Protein AF-A0A6A4GN12-F1 (afdb_monomer_lite)

Secondary structure (DSSP, 8-state):
----TT---SS-TTTT-TT--HHHHSPPPIIIIIIIIIIHHHHHHHHHHH-HHHHHHHHHTSPP-TTS---TTTTTT-SS--HHHHHHHHHHHHHHHTTTS-HHHHHHHHHHHHHHHHHH--TTT--HHHHTHHHHHHHHHHH-SGGGS-SHHHHHHHIIIIIIHHHHS-SSSHHHHHHHHHHHHHHHHHHHHHHHHHHHHHHHHHHHTTT---------------S--------TT--HHHHHHHTT-TTHHHHHHHHHHHHS-GGGPPP-

Radius of gyration: 31.99 Å; chains: 1; bounding box: 67×47×90 Å

Sequence (272 aa):
MESDIAGGNYDPFWVGFPCVDIHCCISPDILHQLYQGVLKHFIGWVQEVMREDELDARIQCLPPACGVCHFKNGILELAQVSGTEWKHLTRILLSCLIGKIESEGIKACRSLLSFIHLTQHSRGFNILKFHSLLHFIKSIHWLGTTDNYNMEMFECLHIDFAKEGWKASNKCDHFPQMVKWVSRQEKIVSYDFCRSWLDEFEKEELHRDGEDAGTNTEENMVFDVAKKSNQVRKEPKKSLAQILISHVAPGFLAHLKLFLNTFLLPGHRAPD

Organism: NCBI:txid1447944

Foldseek 3Di:
DPPPPPPDPPDPPCPPPPPDDVVVVDDDDLPCCQQVNVVVVVVVVVCVQQNPVLLQVLQCPDDDDPPADRDVRGDPPCPDADPSNSVNCLVCVLVSCPPRDDPVVSVVSCVSSVVSVCVVCVPDPPPVVVVCVVCVVVCCVVPNDPVRDDCVVVVVVCCVQPVVQCVPAPVVVSVVSSVVVVVVVVVVVVVVVVVVVVVVVVVVVVVVVVPDPDDDDDPDDDDDDDPDPPDPPPDPDDDPVCVCVVRVPVCPVVVVLVVVQVVDDPVPRDDD

pLDDT: mean 73.12, std 16.52, range [32.41, 92.56]

Structure (mmCIF, N/CA/C/O backbone):
data_AF-A0A6A4GN12-F1
#
_entry.id   AF-A0A6A4GN12-F1
#
loop_
_atom_site.group_PDB
_atom_site.id
_atom_site.type_symbol
_atom_site.label_atom_id
_atom_site.label_alt_id
_atom_site.label_comp_id
_atom_site.label_asym_id
_atom_site.label_entity_id
_atom_site.label_seq_id
_atom_site.pdbx_PDB_ins_code
_atom_site.Cartn_x
_atom_site.Cartn_y
_atom_site.Cartn_z
_atom_site.occupancy
_atom_site.B_iso_or_equiv
_atom_site.auth_seq_id
_atom_site.auth_comp_id
_atom_site.auth_asym_id
_atom_site.auth_atom_id
_atom_site.pdbx_PDB_model_num
ATOM 1 N N . MET A 1 1 ? -17.136 18.499 -22.176 1.00 36.28 1 MET A N 1
ATOM 2 C CA . MET A 1 1 ? -16.503 17.171 -22.278 1.00 36.28 1 MET A CA 1
ATOM 3 C C . MET A 1 1 ? -15.175 17.308 -21.575 1.00 36.28 1 MET A C 1
ATOM 5 O O . MET A 1 1 ? -14.258 17.886 -22.143 1.00 36.28 1 MET A O 1
ATOM 9 N N . GLU A 1 2 ? -15.149 16.958 -20.291 1.00 40.94 2 GLU A N 1
ATOM 10 C CA . GLU A 1 2 ? -13.914 16.908 -19.513 1.00 40.94 2 GLU A CA 1
ATOM 11 C C . GLU A 1 2 ? -12.982 15.919 -20.201 1.00 40.94 2 GLU A C 1
ATOM 13 O O . GLU A 1 2 ? -13.328 14.761 -20.423 1.00 40.94 2 GLU A O 1
ATOM 18 N N . SER A 1 3 ? -11.842 16.424 -20.655 1.00 44.91 3 SER A N 1
ATOM 19 C CA . SER A 1 3 ? -10.770 15.606 -21.189 1.00 44.91 3 SER A CA 1
ATOM 20 C C . SER A 1 3 ? -10.226 14.767 -20.045 1.00 44.91 3 SER A C 1
ATOM 22 O O . SER A 1 3 ? -9.573 15.304 -19.153 1.00 44.91 3 SER A O 1
ATOM 24 N N . ASP A 1 4 ? -10.524 13.475 -20.073 1.00 44.28 4 ASP A N 1
ATOM 25 C CA . ASP A 1 4 ? -9.922 12.472 -19.210 1.00 44.28 4 ASP A CA 1
ATOM 26 C C . ASP A 1 4 ? -8.412 12.410 -19.500 1.00 44.28 4 ASP A C 1
ATOM 28 O O . ASP A 1 4 ? -7.955 11.827 -20.484 1.00 44.28 4 ASP A O 1
ATOM 32 N N . ILE A 1 5 ? -7.635 13.117 -18.677 1.00 50.81 5 ILE A N 1
ATOM 33 C CA . ILE A 1 5 ? -6.173 13.231 -18.787 1.00 50.81 5 ILE A CA 1
ATOM 34 C C . ILE A 1 5 ? -5.498 11.880 -18.466 1.00 50.81 5 ILE A C 1
ATOM 36 O O . ILE A 1 5 ? -4.331 11.686 -18.800 1.00 50.81 5 ILE A O 1
ATOM 40 N N . ALA A 1 6 ? -6.219 10.928 -17.860 1.00 48.50 6 ALA A N 1
ATOM 41 C CA . ALA A 1 6 ? -5.654 9.667 -17.391 1.00 48.50 6 ALA A CA 1
ATOM 42 C C . ALA A 1 6 ? -5.621 8.550 -18.449 1.00 48.50 6 ALA A C 1
ATOM 44 O O . ALA A 1 6 ? -4.935 7.554 -18.230 1.00 48.50 6 ALA A O 1
ATOM 45 N N . GLY A 1 7 ? -6.325 8.686 -19.583 1.00 46.78 7 GLY A N 1
ATOM 46 C CA . GLY A 1 7 ? -6.340 7.654 -20.632 1.00 46.78 7 GLY A CA 1
ATOM 47 C C . GLY A 1 7 ? -6.787 6.272 -20.130 1.00 46.78 7 GLY A C 1
ATOM 48 O O . GLY A 1 7 ? -6.362 5.251 -20.672 1.00 46.78 7 GLY A O 1
ATOM 49 N N . GLY A 1 8 ? -7.596 6.228 -19.069 1.00 45.38 8 GLY A N 1
ATOM 50 C CA . GLY A 1 8 ? -8.044 4.986 -18.462 1.00 45.38 8 GLY A CA 1
ATOM 51 C C . GLY A 1 8 ? -9.114 4.339 -19.328 1.00 45.38 8 GLY A C 1
ATOM 52 O O . GLY A 1 8 ? -10.227 4.846 -19.429 1.00 45.38 8 GLY A O 1
ATOM 53 N N . ASN A 1 9 ? -8.805 3.203 -19.951 1.00 48.62 9 ASN A N 1
ATOM 54 C CA . ASN A 1 9 ? -9.862 2.364 -20.496 1.00 48.62 9 ASN A CA 1
ATOM 55 C C . ASN A 1 9 ? -10.643 1.762 -19.315 1.00 48.62 9 ASN A C 1
ATOM 57 O O . ASN A 1 9 ? -10.095 0.964 -18.556 1.00 48.62 9 ASN A O 1
ATOM 61 N N . TYR A 1 10 ? -11.900 2.175 -19.140 1.00 60.25 10 TYR A N 1
ATOM 62 C CA . TYR A 1 10 ? -12.784 1.686 -18.072 1.00 60.25 10 TYR A CA 1
ATOM 63 C C . TYR A 1 10 ? -13.271 0.255 -18.300 1.00 60.25 10 TYR A C 1
ATOM 65 O O . TYR A 1 10 ? -13.936 -0.298 -17.428 1.00 60.25 10 TYR A O 1
ATOM 73 N N . ASP A 1 11 ? -12.948 -0.329 -19.454 1.00 63.19 11 ASP A N 1
ATOM 74 C CA . ASP A 1 11 ? -13.121 -1.747 -19.716 1.00 63.19 11 ASP A CA 1
ATOM 75 C C . ASP A 1 11 ? -11.797 -2.474 -19.414 1.00 63.19 11 ASP A C 1
ATOM 77 O O . ASP A 1 11 ? -10.814 -2.305 -20.151 1.00 63.19 11 ASP A O 1
ATOM 81 N N . PRO A 1 12 ? -11.710 -3.228 -18.302 1.00 67.56 12 PRO A N 1
ATOM 82 C CA . PRO A 1 12 ? -10.511 -3.978 -17.977 1.00 67.56 12 PRO A CA 1
ATOM 83 C C . PRO A 1 12 ? -10.160 -4.960 -19.096 1.00 67.56 12 PRO A C 1
ATOM 85 O O . PRO A 1 12 ? -11.025 -5.672 -19.603 1.00 67.56 12 PRO A O 1
ATOM 88 N N . PHE A 1 13 ? -8.876 -5.075 -19.445 1.00 72.50 13 PHE A N 1
ATOM 89 C CA . PHE A 1 13 ? -8.444 -5.893 -20.591 1.00 72.50 13 PHE A CA 1
ATOM 90 C C . PHE A 1 13 ? -8.839 -7.383 -20.491 1.00 72.50 13 PHE A C 1
ATOM 92 O O . PHE A 1 13 ? -8.800 -8.103 -21.486 1.00 72.50 13 PHE A O 1
ATOM 99 N N . TRP A 1 14 ? -9.205 -7.853 -19.294 1.00 68.31 14 TRP A N 1
ATOM 100 C CA . TRP A 1 14 ? -9.556 -9.239 -18.980 1.00 68.31 14 TRP A CA 1
ATOM 101 C C . TRP A 1 14 ? -11.059 -9.561 -19.054 1.00 68.31 14 TRP A C 1
ATOM 103 O O . TRP A 1 14 ? -11.423 -10.719 -18.867 1.00 68.31 14 TRP A O 1
ATOM 113 N N . VAL A 1 15 ? -11.942 -8.594 -19.347 1.00 69.00 15 VAL A N 1
ATOM 114 C CA . VAL A 1 15 ? -13.412 -8.796 -19.366 1.00 69.00 15 VAL A CA 1
ATOM 115 C C . VAL A 1 15 ? -13.872 -9.873 -20.364 1.00 69.00 15 VAL A C 1
ATOM 117 O O . VAL A 1 15 ? -14.906 -10.505 -20.161 1.00 69.00 15 VAL A O 1
ATOM 120 N N . GLY A 1 16 ? -13.091 -10.150 -21.410 1.00 75.81 16 GLY A N 1
ATOM 121 C CA . GLY A 1 16 ? -13.412 -11.156 -22.426 1.00 75.81 16 GLY A CA 1
ATOM 122 C C . GLY A 1 16 ? -12.836 -12.555 -22.193 1.00 75.81 16 GLY A C 1
ATOM 123 O O . GLY A 1 16 ? -12.970 -13.394 -23.080 1.00 75.81 16 GLY A O 1
ATOM 124 N N . PHE A 1 17 ? -12.142 -12.823 -21.081 1.00 78.31 17 PHE A N 1
ATOM 125 C CA . PHE A 1 17 ? -11.428 -14.093 -20.897 1.00 78.31 17 PHE A CA 1
ATOM 126 C C . PHE A 1 17 ? -12.338 -15.155 -20.253 1.00 78.31 17 PHE A C 1
ATOM 128 O O . PHE A 1 17 ? -12.600 -15.089 -19.054 1.00 78.31 17 PHE A O 1
ATOM 135 N N . PRO A 1 18 ? -12.796 -16.180 -21.004 1.00 74.94 18 PRO A N 1
ATOM 136 C CA . PRO A 1 18 ? -13.857 -17.087 -20.550 1.00 74.94 18 PRO A CA 1
ATOM 137 C C . PRO A 1 18 ? -13.428 -18.060 -19.440 1.00 74.94 18 PRO A C 1
ATOM 139 O O . PRO A 1 18 ? -14.281 -18.690 -18.822 1.00 74.94 18 PRO A O 1
ATOM 142 N N . CYS A 1 19 ? -12.123 -18.196 -19.186 1.00 73.62 19 CYS A N 1
ATOM 143 C CA . CYS A 1 19 ? -11.565 -19.168 -18.239 1.00 73.62 19 CYS A CA 1
ATOM 144 C C . CYS A 1 19 ? -10.655 -18.536 -17.171 1.00 73.62 19 CYS A C 1
ATOM 146 O O . CYS A 1 19 ? -9.975 -19.270 -16.456 1.00 73.62 19 CYS A O 1
ATOM 148 N N . VAL A 1 20 ? -10.581 -17.202 -17.087 1.00 63.25 20 VAL A N 1
ATOM 149 C CA . VAL A 1 20 ? -9.630 -16.507 -16.205 1.00 63.25 20 VAL A CA 1
ATOM 150 C C . VAL A 1 20 ? -10.388 -15.692 -15.167 1.00 63.25 20 VAL A C 1
ATOM 152 O O . VAL A 1 20 ? -10.957 -14.651 -15.478 1.00 63.25 20 VAL A O 1
ATOM 155 N N . ASP A 1 21 ? -10.350 -16.152 -13.918 1.00 66.31 21 ASP A N 1
ATOM 156 C CA . ASP A 1 21 ? -10.705 -15.323 -12.770 1.00 66.31 21 ASP A CA 1
ATOM 157 C C . ASP A 1 21 ? -9.461 -14.551 -12.315 1.00 66.31 21 ASP A C 1
ATOM 159 O O . ASP A 1 21 ? -8.564 -15.098 -11.667 1.00 66.31 21 ASP A O 1
ATOM 163 N N . ILE A 1 22 ? -9.403 -13.264 -12.663 1.00 63.94 22 ILE A N 1
ATOM 164 C CA . ILE A 1 22 ? -8.282 -12.385 -12.310 1.00 63.94 22 ILE A CA 1
ATOM 165 C C . ILE A 1 22 ? -8.075 -12.287 -10.791 1.00 63.94 22 ILE A C 1
ATOM 167 O O . ILE A 1 22 ? -6.950 -12.086 -10.331 1.00 63.94 22 ILE A O 1
ATOM 171 N N . HIS A 1 23 ? -9.132 -12.480 -9.994 1.00 60.66 23 HIS A N 1
ATOM 172 C CA . HIS A 1 23 ? -9.050 -12.435 -8.537 1.00 60.66 23 HIS A CA 1
ATOM 173 C C . HIS A 1 23 ? -8.259 -13.620 -7.971 1.00 60.66 23 HIS A C 1
ATOM 175 O O . HIS A 1 23 ? -7.699 -13.514 -6.884 1.00 60.66 23 HIS A O 1
ATOM 181 N N . CYS A 1 24 ? -8.145 -14.713 -8.731 1.00 56.94 24 CYS A N 1
ATOM 182 C CA . CYS A 1 24 ? -7.295 -15.853 -8.399 1.00 56.94 24 CYS A CA 1
ATOM 183 C C . CYS A 1 24 ? -5.826 -15.647 -8.816 1.00 56.94 24 CYS A C 1
ATOM 185 O O . CYS A 1 24 ? -4.946 -16.345 -8.315 1.00 56.94 24 CYS A O 1
ATOM 187 N N . CYS A 1 25 ? -5.541 -14.702 -9.720 1.00 61.56 25 CYS A N 1
ATOM 188 C CA . CYS A 1 25 ? -4.182 -14.375 -10.165 1.00 61.56 25 CYS A CA 1
ATOM 189 C C . CYS A 1 25 ? -3.453 -13.426 -9.201 1.00 61.56 25 CYS A C 1
ATOM 191 O O . CYS A 1 25 ? -2.223 -13.389 -9.181 1.00 61.56 25 CYS A O 1
ATOM 193 N N . ILE A 1 26 ? -4.196 -12.661 -8.396 1.00 56.16 26 ILE A N 1
ATOM 194 C CA . ILE A 1 26 ? -3.635 -11.706 -7.440 1.00 56.16 26 ILE A CA 1
ATOM 195 C C . ILE A 1 26 ? -3.537 -12.389 -6.077 1.00 56.16 26 ILE A C 1
ATOM 197 O O . ILE A 1 26 ? -4.544 -12.671 -5.430 1.00 56.16 26 ILE A O 1
ATOM 201 N N . SER A 1 27 ? -2.309 -12.642 -5.620 1.00 57.00 27 SER A N 1
ATOM 202 C CA . SER A 1 27 ? -2.096 -13.135 -4.257 1.00 57.00 27 SER A CA 1
ATOM 203 C C . SER A 1 27 ? -2.646 -12.122 -3.246 1.00 57.00 27 SER A C 1
ATOM 205 O O . SER A 1 27 ? -2.360 -10.929 -3.379 1.00 57.00 27 SER A O 1
ATOM 207 N N . PRO A 1 28 ? -3.428 -12.562 -2.245 1.00 60.97 28 PRO A N 1
ATOM 208 C CA . PRO A 1 28 ? -4.075 -11.647 -1.321 1.00 60.97 28 PRO A CA 1
ATOM 209 C C . PRO A 1 28 ? -3.039 -10.864 -0.511 1.00 60.97 28 PRO A C 1
ATOM 211 O O . PRO A 1 28 ? -2.204 -11.451 0.183 1.00 60.97 28 PRO A O 1
ATOM 214 N N . ASP A 1 29 ? -3.106 -9.536 -0.591 1.00 66.69 29 ASP A N 1
ATOM 215 C CA . ASP A 1 29 ? -2.196 -8.631 0.108 1.00 66.69 29 ASP A CA 1
ATOM 216 C C . ASP A 1 29 ? -2.859 -8.021 1.346 1.00 66.69 29 ASP A C 1
ATOM 218 O O . ASP A 1 29 ? -3.842 -7.282 1.279 1.00 66.69 29 ASP A O 1
ATOM 222 N N . ILE A 1 30 ? -2.266 -8.296 2.504 1.00 71.25 30 ILE A N 1
ATOM 223 C CA . ILE A 1 30 ? -2.757 -7.830 3.799 1.00 71.25 30 ILE A CA 1
ATOM 224 C C . ILE A 1 30 ? -2.704 -6.299 3.884 1.00 71.25 30 ILE A C 1
ATOM 226 O O . ILE A 1 30 ? -3.604 -5.692 4.463 1.00 71.25 30 ILE A O 1
ATOM 230 N N . LEU A 1 31 ? -1.672 -5.650 3.334 1.00 70.69 31 LEU A N 1
ATOM 231 C CA . LEU A 1 31 ? -1.554 -4.202 3.480 1.00 70.69 31 LEU A CA 1
ATOM 232 C C . LEU A 1 31 ? -2.530 -3.466 2.563 1.00 70.69 31 LEU A C 1
ATOM 234 O O . LEU A 1 31 ? -3.372 -2.718 3.062 1.00 70.69 31 LEU A O 1
ATOM 238 N N . HIS A 1 32 ? -2.444 -3.683 1.252 1.00 71.00 32 HIS A N 1
ATOM 239 C CA . HIS A 1 32 ? -3.219 -2.889 0.305 1.00 71.00 32 HIS A CA 1
ATOM 240 C C . HIS A 1 32 ? -4.680 -3.345 0.222 1.00 71.00 32 HIS A C 1
ATOM 242 O O . HIS A 1 32 ? -5.570 -2.500 0.169 1.00 71.00 32 HIS A O 1
ATOM 248 N N . GLN A 1 33 ? -4.975 -4.650 0.280 1.00 68.06 33 GLN A N 1
ATOM 249 C CA . GLN A 1 33 ? -6.363 -5.117 0.151 1.00 68.06 33 GLN A CA 1
ATOM 250 C C . GLN A 1 33 ? -7.104 -5.081 1.485 1.00 68.06 33 GLN A C 1
ATOM 252 O O . GLN A 1 33 ? -8.236 -4.607 1.561 1.00 68.06 33 GLN A O 1
ATOM 257 N N . LEU A 1 34 ? -6.474 -5.568 2.555 1.00 75.06 34 LEU A N 1
ATOM 258 C CA . LEU A 1 34 ? -7.168 -5.744 3.825 1.00 75.06 34 LEU A CA 1
ATOM 259 C C . LEU A 1 34 ? -7.153 -4.474 4.681 1.00 75.06 34 LEU A C 1
ATOM 261 O O . LEU A 1 34 ? -8.206 -4.057 5.155 1.00 75.06 34 LEU A O 1
ATOM 265 N N . TYR A 1 35 ? -5.995 -3.834 4.872 1.00 79.44 35 TYR A N 1
ATOM 266 C CA . TYR A 1 35 ? -5.935 -2.589 5.641 1.00 79.44 35 TYR A CA 1
ATOM 267 C C . TYR A 1 35 ? -6.366 -1.373 4.819 1.00 79.44 35 TYR A C 1
ATOM 269 O O . TYR A 1 35 ? -7.329 -0.701 5.178 1.00 79.44 35 TYR A O 1
ATOM 277 N N . GLN A 1 36 ? -5.683 -1.087 3.711 1.00 73.44 36 GLN A N 1
ATOM 278 C CA . GLN A 1 36 ? -5.972 0.113 2.919 1.00 73.44 36 GLN A CA 1
ATOM 279 C C . GLN A 1 36 ? -7.262 0.006 2.100 1.00 73.44 36 GLN A C 1
ATOM 281 O O . GLN A 1 36 ? -7.853 1.040 1.799 1.00 73.44 36 GLN A O 1
ATOM 286 N N . GLY A 1 37 ? -7.704 -1.210 1.773 1.00 76.69 37 GLY A N 1
ATOM 287 C CA . GLY A 1 37 ? -9.014 -1.467 1.183 1.00 76.69 37 GLY A CA 1
ATOM 288 C C . GLY A 1 37 ? -10.082 -1.610 2.264 1.00 76.69 37 GLY A C 1
ATOM 289 O O . GLY A 1 37 ? -10.756 -0.647 2.624 1.00 76.69 37 GLY A O 1
ATOM 290 N N . VAL A 1 38 ? -10.235 -2.820 2.804 1.00 79.88 38 VAL A N 1
ATOM 291 C CA . VAL A 1 38 ? -11.372 -3.178 3.669 1.00 79.88 38 VAL A CA 1
ATOM 292 C C . VAL A 1 38 ? -11.424 -2.351 4.957 1.00 79.88 38 VAL A C 1
ATOM 294 O O . VAL A 1 38 ? -12.464 -1.778 5.270 1.00 79.88 38 VAL A O 1
ATOM 297 N N . LEU A 1 39 ? -10.327 -2.266 5.716 1.00 82.44 39 LEU A N 1
ATOM 298 C CA . LEU A 1 39 ? -10.335 -1.597 7.018 1.00 82.44 39 LEU A CA 1
ATOM 299 C C . LEU A 1 39 ? -10.488 -0.078 6.889 1.00 82.44 39 LEU A C 1
ATOM 301 O O . LEU A 1 39 ? -11.180 0.529 7.701 1.00 82.44 39 LEU A O 1
ATOM 305 N N . LYS A 1 40 ? -9.888 0.537 5.867 1.00 84.38 40 LYS A N 1
ATOM 306 C CA . LYS A 1 40 ? -10.058 1.967 5.586 1.00 84.38 40 LYS A CA 1
ATOM 307 C C . LYS A 1 40 ? -11.518 2.309 5.287 1.00 84.38 40 LYS A C 1
ATOM 309 O O . LYS A 1 40 ? -12.048 3.245 5.878 1.00 84.38 40 LYS A O 1
ATOM 314 N N . HIS A 1 41 ? -12.181 1.526 4.435 1.00 86.56 41 HIS A N 1
ATOM 315 C CA . HIS A 1 41 ? -13.613 1.696 4.177 1.00 86.56 41 HIS A CA 1
ATOM 316 C C . HIS A 1 41 ? -14.459 1.416 5.417 1.00 86.56 41 HIS A C 1
ATOM 318 O O . HIS A 1 41 ? -15.402 2.152 5.691 1.00 86.56 41 HIS A O 1
ATOM 324 N N . PHE A 1 42 ? -14.081 0.412 6.209 1.00 86.56 42 PHE A N 1
ATOM 325 C CA . PHE A 1 42 ? -14.747 0.122 7.472 1.00 86.56 42 PHE A CA 1
ATOM 326 C C . PHE A 1 42 ? -14.673 1.299 8.453 1.00 86.56 42 PHE A C 1
ATOM 328 O O . PHE A 1 42 ? -15.687 1.638 9.056 1.00 86.56 42 PHE A O 1
ATOM 335 N N . ILE A 1 43 ? -13.516 1.958 8.591 1.00 87.81 43 ILE A N 1
ATOM 336 C CA . ILE A 1 43 ? -13.403 3.182 9.398 1.00 87.81 43 ILE A CA 1
ATOM 337 C C . ILE A 1 43 ? -14.306 4.284 8.837 1.00 87.81 43 ILE A C 1
ATOM 339 O O . ILE A 1 43 ? -15.000 4.919 9.624 1.00 87.81 43 ILE A O 1
ATOM 343 N N . GLY A 1 44 ? -14.370 4.450 7.513 1.00 88.00 44 GLY A N 1
ATOM 344 C CA . GLY A 1 44 ? -15.296 5.391 6.875 1.00 88.00 44 GLY A CA 1
ATOM 345 C C . GLY A 1 44 ? -16.757 5.141 7.266 1.00 88.00 44 GLY A C 1
ATOM 346 O O . GLY A 1 44 ? -17.440 6.058 7.708 1.00 88.00 44 GLY A O 1
ATOM 347 N N . TRP A 1 45 ? -17.221 3.889 7.226 1.00 89.31 45 TRP A N 1
ATOM 348 C CA . TRP A 1 45 ? -18.577 3.544 7.679 1.00 89.31 45 TRP A CA 1
ATOM 349 C C . TRP A 1 45 ? -18.788 3.803 9.169 1.00 89.31 45 TRP A C 1
ATOM 351 O O . TRP A 1 45 ? -19.844 4.274 9.581 1.00 89.31 45 TRP A O 1
ATOM 361 N N . VAL A 1 46 ? -17.783 3.517 10.001 1.00 88.94 46 VAL A N 1
ATOM 362 C CA . VAL A 1 46 ? -17.848 3.846 11.428 1.00 88.94 46 VAL A CA 1
ATOM 363 C C . VAL A 1 46 ? -17.992 5.358 11.623 1.00 88.94 46 VAL A C 1
ATOM 365 O O . VAL A 1 46 ? -18.832 5.786 12.413 1.00 88.94 46 VAL A O 1
ATOM 368 N N . GLN A 1 47 ? -17.221 6.159 10.888 1.00 90.38 47 GLN A N 1
ATOM 369 C CA . GLN A 1 47 ? -17.280 7.620 10.921 1.00 90.38 47 GLN A CA 1
ATOM 370 C C . GLN A 1 47 ? -18.630 8.158 10.428 1.00 90.38 47 GLN A C 1
ATOM 372 O O . GLN A 1 47 ? -19.134 9.112 11.009 1.00 90.38 47 GLN A O 1
ATOM 377 N N . GLU A 1 48 ? -19.271 7.530 9.442 1.00 89.88 48 GLU A N 1
ATOM 378 C CA . GLU A 1 48 ? -20.633 7.893 9.023 1.00 89.88 48 GLU A CA 1
ATOM 379 C C . GLU A 1 48 ? -21.670 7.626 10.124 1.00 89.88 48 GLU A C 1
ATOM 381 O O . GLU A 1 48 ? -22.587 8.422 10.325 1.00 89.88 48 GLU A O 1
ATOM 386 N N . VAL A 1 49 ? -21.513 6.531 10.874 1.00 87.75 49 VAL A N 1
ATOM 387 C CA . VAL A 1 49 ? -22.468 6.141 11.921 1.00 87.75 49 VAL A CA 1
ATOM 388 C C . VAL A 1 49 ? -22.348 7.002 13.181 1.00 87.75 49 VAL A C 1
ATOM 390 O O . VAL A 1 49 ? -23.369 7.335 13.782 1.00 87.75 49 VAL A O 1
ATOM 393 N N . MET A 1 50 ? -21.132 7.350 13.619 1.00 88.06 50 MET A N 1
ATOM 394 C CA . MET A 1 50 ? -20.921 8.074 14.887 1.00 88.06 50 MET A CA 1
ATOM 395 C C . MET A 1 50 ? -20.332 9.479 14.753 1.00 88.06 50 MET A C 1
ATOM 397 O O . MET A 1 50 ? -20.224 10.162 15.762 1.00 88.06 50 MET A O 1
ATOM 401 N N . ARG A 1 51 ? -20.034 9.941 13.535 1.00 89.12 51 ARG A N 1
ATOM 402 C CA . ARG A 1 51 ? -19.261 11.158 13.228 1.00 89.12 51 ARG A CA 1
ATOM 403 C C . ARG A 1 51 ? -17.775 11.022 13.574 1.00 89.12 51 ARG A C 1
ATOM 405 O O . ARG A 1 51 ? -17.370 10.303 14.488 1.00 89.12 51 ARG A O 1
ATOM 412 N N . GLU A 1 52 ? -16.953 11.719 12.798 1.00 89.31 52 GLU A N 1
ATOM 413 C CA . GLU A 1 52 ? -15.492 11.668 12.888 1.00 89.31 52 GLU A CA 1
ATOM 414 C C . GLU A 1 52 ? -14.956 12.140 14.245 1.00 89.31 52 GLU A C 1
ATOM 416 O O . GLU A 1 52 ? -14.113 11.472 14.840 1.00 89.31 52 GLU A O 1
ATOM 421 N N . ASP A 1 53 ? -15.492 13.246 14.761 1.00 89.88 53 ASP A N 1
ATOM 422 C CA . ASP A 1 53 ? -15.125 13.848 16.045 1.00 89.88 53 ASP A CA 1
ATOM 423 C C . ASP A 1 53 ? -15.461 12.944 17.237 1.00 89.88 53 ASP A C 1
ATOM 425 O O . ASP A 1 53 ? -14.692 12.865 18.197 1.00 89.88 53 ASP A O 1
ATOM 429 N N . GLU A 1 54 ? -16.583 12.221 17.179 1.00 91.19 54 GLU A N 1
ATOM 430 C CA . GLU A 1 54 ? -16.950 11.292 18.248 1.00 91.19 54 GLU A CA 1
ATOM 431 C C . GLU A 1 54 ? -16.043 10.056 18.266 1.00 91.19 54 GLU A C 1
ATOM 433 O O . GLU A 1 54 ? -15.625 9.614 19.340 1.00 91.19 54 GLU A O 1
ATOM 438 N N . LEU A 1 55 ? -15.725 9.494 17.093 1.00 91.00 55 LEU A N 1
ATOM 439 C CA . LEU A 1 55 ? -14.798 8.366 16.994 1.00 91.00 55 LEU A CA 1
ATOM 440 C C . LEU A 1 55 ? -13.425 8.749 17.556 1.00 91.00 55 LEU A C 1
ATOM 442 O O . LEU A 1 55 ? -12.840 7.984 18.326 1.00 91.00 55 LEU A O 1
ATOM 446 N N . ASP A 1 56 ? -12.943 9.937 17.200 1.00 91.56 56 ASP A N 1
ATOM 447 C CA . ASP A 1 56 ? -11.654 10.451 17.642 1.00 91.56 56 ASP A CA 1
ATOM 448 C C . ASP A 1 56 ? -11.616 10.645 19.165 1.00 91.56 56 ASP A C 1
ATOM 450 O O . ASP A 1 56 ? -10.737 10.103 19.840 1.00 91.56 56 ASP A O 1
ATOM 454 N N . ALA A 1 57 ? -12.644 11.285 19.736 1.00 91.06 57 ALA A N 1
ATOM 455 C CA . ALA A 1 57 ? -12.786 11.451 21.182 1.00 91.06 57 ALA A CA 1
ATOM 456 C C . ALA A 1 57 ? -12.816 10.102 21.921 1.00 91.06 57 ALA A C 1
ATOM 458 O O . ALA A 1 57 ? -12.163 9.930 22.952 1.00 91.06 57 ALA A O 1
ATOM 459 N N . ARG A 1 58 ? -13.527 9.102 21.382 1.00 91.62 58 ARG A N 1
ATOM 460 C CA . ARG A 1 58 ? -13.575 7.754 21.969 1.00 91.62 58 ARG A CA 1
ATOM 461 C C . ARG A 1 58 ? -12.213 7.072 21.955 1.00 91.62 58 ARG A C 1
ATOM 463 O O . ARG A 1 58 ? -11.857 6.445 22.949 1.00 91.62 58 ARG A O 1
ATOM 470 N N . ILE A 1 59 ? -11.457 7.201 20.865 1.00 91.25 59 ILE A N 1
ATOM 471 C CA . ILE A 1 59 ? -10.105 6.643 20.749 1.00 91.25 59 ILE A CA 1
ATOM 472 C C . ILE A 1 59 ? -9.159 7.300 21.765 1.00 91.25 59 ILE A C 1
ATOM 474 O O . ILE A 1 59 ? -8.398 6.593 22.430 1.00 91.25 59 ILE A O 1
ATOM 478 N N . GLN A 1 60 ? -9.246 8.621 21.934 1.00 90.94 60 GLN A N 1
ATOM 479 C CA . GLN A 1 60 ? -8.441 9.374 22.901 1.00 90.94 60 GLN A CA 1
ATOM 480 C C . GLN A 1 60 ? -8.767 8.999 24.358 1.00 90.94 60 GLN A C 1
ATOM 482 O O . GLN A 1 60 ? -7.874 8.949 25.203 1.00 90.94 60 GLN A O 1
ATOM 487 N N . CYS A 1 61 ? -10.029 8.683 24.665 1.00 91.06 61 CYS A N 1
ATOM 488 C CA . CYS A 1 61 ? -10.453 8.285 26.009 1.00 91.06 61 CYS A CA 1
ATOM 489 C C . CYS A 1 61 ? -10.088 6.840 26.395 1.00 91.06 61 CYS A C 1
ATOM 491 O O . CYS A 1 61 ? -10.297 6.455 27.549 1.00 91.06 61 CYS A O 1
ATOM 493 N N . LEU A 1 62 ? -9.576 6.016 25.472 1.00 89.69 62 LEU A N 1
ATOM 494 C CA . LEU A 1 62 ? -9.232 4.631 25.792 1.00 89.69 62 LEU A CA 1
ATOM 495 C C . LEU A 1 62 ? -8.055 4.563 26.777 1.00 89.69 62 LEU A C 1
ATOM 497 O O . LEU A 1 62 ? -7.022 5.200 26.549 1.00 89.69 62 LEU A O 1
ATOM 501 N N . PRO A 1 63 ? -8.151 3.747 27.842 1.00 87.62 63 PRO A N 1
ATOM 502 C CA . PRO A 1 63 ? -7.048 3.581 28.773 1.00 87.62 63 PRO A CA 1
ATOM 503 C C . PRO A 1 63 ? -5.845 2.928 28.071 1.00 87.62 63 PRO A C 1
ATOM 505 O O . PRO A 1 63 ? -6.028 2.082 27.187 1.00 87.62 63 PRO A O 1
ATOM 508 N N . PRO A 1 64 ? -4.607 3.261 28.474 1.00 86.06 64 PRO A N 1
ATOM 509 C CA . PRO A 1 64 ? -3.421 2.575 27.980 1.00 86.06 64 PRO A CA 1
ATOM 510 C C . PRO A 1 64 ? -3.523 1.063 28.220 1.00 86.06 64 PRO A C 1
ATOM 512 O O . PRO A 1 64 ? -3.743 0.617 29.346 1.00 86.06 64 PRO A O 1
ATOM 515 N N . ALA A 1 65 ? -3.343 0.274 27.162 1.00 82.69 65 ALA A N 1
ATOM 516 C CA . ALA A 1 65 ? -3.399 -1.183 27.213 1.00 82.69 65 ALA A CA 1
ATOM 517 C C . ALA A 1 65 ? -2.075 -1.792 26.736 1.00 82.69 65 ALA A C 1
ATOM 519 O O . ALA A 1 65 ? -1.441 -1.301 25.800 1.00 82.69 65 ALA A O 1
ATOM 520 N N . CYS A 1 66 ? -1.649 -2.883 27.376 1.00 81.06 66 CYS A N 1
ATOM 521 C CA . CYS A 1 66 ? -0.409 -3.564 27.013 1.00 81.06 66 CYS A CA 1
ATOM 522 C C . CYS A 1 66 ? -0.469 -4.070 25.560 1.00 81.06 66 CYS A C 1
ATOM 524 O O . CYS A 1 66 ? -1.428 -4.730 25.160 1.00 81.06 66 CYS A O 1
ATOM 526 N N . GLY A 1 67 ? 0.555 -3.760 24.759 1.00 78.94 67 GLY A N 1
ATOM 527 C CA . GLY A 1 67 ? 0.644 -4.196 23.360 1.00 78.94 67 GLY A CA 1
ATOM 528 C C . GLY A 1 67 ? -0.251 -3.427 22.376 1.00 78.94 67 GLY A C 1
ATOM 529 O O . GLY A 1 67 ? -0.416 -3.860 21.229 1.00 78.94 67 GLY A O 1
ATOM 530 N N . VAL A 1 68 ? -0.822 -2.290 22.786 1.00 83.38 68 VAL A N 1
ATOM 531 C CA . VAL A 1 68 ? -1.639 -1.417 21.935 1.00 83.38 68 VAL A CA 1
ATOM 532 C C . VAL A 1 68 ? -1.108 0.016 21.993 1.00 83.38 68 VAL A C 1
ATOM 534 O O . VAL A 1 68 ? -0.928 0.564 23.077 1.00 83.38 68 VAL A O 1
ATOM 537 N N . CYS A 1 69 ? -0.850 0.632 20.834 1.00 84.19 69 CYS A N 1
ATOM 538 C CA . CYS A 1 69 ? -0.511 2.051 20.772 1.00 84.19 69 CYS A CA 1
ATOM 539 C C . CYS A 1 69 ? -1.698 2.904 21.216 1.00 84.19 69 CYS A C 1
ATOM 541 O O . CYS A 1 69 ? -2.835 2.669 20.810 1.00 84.19 69 CYS A O 1
ATOM 543 N N . HIS A 1 70 ? -1.409 3.910 22.035 1.00 85.56 70 HIS A N 1
ATOM 544 C CA . HIS A 1 70 ? -2.388 4.895 22.458 1.00 85.56 70 HIS A CA 1
ATOM 545 C C . HIS A 1 70 ? -2.313 6.117 21.536 1.00 85.56 70 HIS A C 1
ATOM 547 O O . HIS A 1 70 ? -1.255 6.734 21.395 1.00 85.56 70 HIS A O 1
ATOM 553 N N . PHE A 1 71 ? -3.436 6.449 20.906 1.00 86.25 71 PHE A N 1
ATOM 554 C CA . PHE A 1 71 ? -3.557 7.535 19.938 1.00 86.25 71 PHE A CA 1
ATOM 555 C C . PHE A 1 71 ? -3.979 8.822 20.658 1.00 86.25 71 PHE A C 1
ATOM 557 O O . PHE A 1 71 ? -5.160 9.149 20.725 1.00 86.25 71 PHE A O 1
ATOM 564 N N . LYS A 1 72 ? -3.002 9.538 21.233 1.00 82.06 72 LYS A N 1
ATOM 565 C CA . LYS A 1 72 ? -3.250 10.742 22.054 1.00 82.06 72 LYS A CA 1
ATOM 566 C C . LYS A 1 72 ? -3.956 11.871 21.303 1.00 82.06 72 LYS A C 1
ATOM 568 O O . LYS A 1 72 ? -4.751 12.576 21.907 1.00 82.06 72 LYS A O 1
ATOM 573 N N . ASN A 1 73 ? -3.675 12.006 20.010 1.00 82.50 73 ASN A N 1
ATOM 574 C CA . ASN A 1 73 ? -4.298 12.999 19.134 1.00 82.50 73 ASN A CA 1
ATOM 575 C C . ASN A 1 73 ? -5.361 12.366 18.218 1.00 82.50 73 ASN A C 1
ATOM 577 O O . ASN A 1 73 ? -5.708 12.929 17.186 1.00 82.50 73 ASN A O 1
ATOM 581 N N . GLY A 1 74 ? -5.807 11.150 18.548 1.00 83.81 74 GLY A N 1
ATOM 582 C CA . GLY A 1 74 ? -6.726 10.392 17.715 1.00 83.81 74 GLY A CA 1
ATOM 583 C C . GLY A 1 74 ? -6.136 9.945 16.373 1.00 83.81 74 GLY A C 1
ATOM 584 O O . GLY A 1 74 ? -4.934 9.697 16.250 1.00 83.81 74 GLY A O 1
ATOM 585 N N . ILE A 1 75 ? -7.014 9.757 15.393 1.00 83.06 75 ILE A N 1
ATOM 586 C CA . ILE A 1 75 ? -6.723 9.227 14.057 1.00 83.06 75 ILE A CA 1
ATOM 587 C C . ILE A 1 75 ? -6.917 10.257 12.944 1.00 83.06 75 ILE A C 1
ATOM 589 O O . ILE A 1 75 ? -6.399 10.046 11.851 1.00 83.06 75 ILE A O 1
ATOM 593 N N . LEU A 1 76 ? -7.626 11.361 13.202 1.00 79.56 76 LEU A N 1
ATOM 594 C CA . LEU A 1 76 ? -7.893 12.389 12.188 1.00 79.56 76 LEU A CA 1
ATOM 595 C C . LEU A 1 76 ? -6.632 13.153 11.762 1.00 79.56 76 LEU A C 1
ATOM 597 O O . LEU A 1 76 ? -6.529 13.579 10.615 1.00 79.56 76 LEU A O 1
ATOM 601 N N . GLU A 1 77 ? -5.643 13.279 12.649 1.00 75.12 77 GLU A N 1
ATOM 602 C CA . GLU A 1 77 ? -4.362 13.929 12.334 1.00 75.12 77 GLU A CA 1
ATOM 603 C C . GLU A 1 77 ? -3.404 13.038 11.517 1.00 75.12 77 GLU A C 1
ATOM 605 O O . GLU A 1 77 ? -2.367 13.506 11.037 1.00 75.12 77 GLU A O 1
ATOM 610 N N . LEU A 1 78 ? -3.719 11.750 11.331 1.00 74.81 78 LEU A N 1
ATOM 611 C CA . LEU A 1 78 ? -2.840 10.809 10.637 1.00 74.81 78 LEU A CA 1
ATOM 612 C C . LEU A 1 78 ? -3.020 10.910 9.117 1.00 74.81 78 LEU A C 1
ATOM 614 O O . LEU A 1 78 ? -3.802 10.179 8.512 1.00 74.81 78 LEU A O 1
ATOM 618 N N . ALA A 1 79 ? -2.229 11.777 8.480 1.00 67.00 79 ALA A N 1
ATOM 619 C CA . ALA A 1 79 ? -2.209 11.924 7.019 1.00 67.00 79 ALA A CA 1
ATOM 620 C C . ALA A 1 79 ? -1.862 10.613 6.279 1.00 67.00 79 ALA A C 1
ATOM 622 O O . ALA A 1 79 ? -2.307 10.391 5.153 1.00 67.00 79 ALA A O 1
ATOM 623 N N . GLN A 1 80 ? -1.077 9.730 6.906 1.00 73.25 80 GLN A N 1
ATOM 624 C CA . GLN A 1 80 ? -0.720 8.427 6.357 1.00 73.25 80 GLN A CA 1
ATOM 625 C C . GLN A 1 80 ? -0.604 7.391 7.478 1.00 73.25 80 GLN A C 1
ATOM 627 O O . GLN A 1 80 ? 0.246 7.510 8.352 1.00 73.25 80 GLN A O 1
ATOM 632 N N . VAL A 1 81 ? -1.446 6.357 7.423 1.00 76.06 81 VAL A N 1
ATOM 633 C CA . VAL A 1 81 ? -1.477 5.284 8.427 1.00 76.06 81 VAL A CA 1
ATOM 634 C C . VAL A 1 81 ? -0.598 4.116 7.969 1.00 76.06 81 VAL A C 1
ATOM 636 O O . VAL A 1 81 ? -0.843 3.493 6.930 1.00 76.06 81 VAL A O 1
ATOM 639 N N . SER A 1 82 ? 0.435 3.811 8.749 1.00 79.44 82 SER A N 1
ATOM 640 C CA . SER A 1 82 ? 1.344 2.677 8.574 1.00 79.44 82 SER A CA 1
ATOM 641 C C . SER A 1 82 ? 0.669 1.335 8.885 1.00 79.44 82 SER A C 1
ATOM 643 O O . SER A 1 82 ? -0.300 1.248 9.639 1.00 79.44 82 SER A O 1
ATOM 645 N N . GLY A 1 83 ? 1.219 0.232 8.363 1.00 76.50 83 GLY A N 1
ATOM 646 C CA . GLY A 1 83 ? 0.703 -1.115 8.650 1.00 76.50 83 GLY A CA 1
ATOM 647 C C . GLY A 1 83 ? 0.721 -1.489 10.141 1.00 76.50 83 GLY A C 1
ATOM 648 O O . GLY A 1 83 ? -0.104 -2.278 10.598 1.00 76.50 83 GLY A O 1
ATOM 649 N N . THR A 1 84 ? 1.642 -0.923 10.924 1.00 80.38 84 THR A N 1
ATOM 650 C CA . THR A 1 84 ? 1.680 -1.077 12.386 1.00 80.38 84 THR A CA 1
ATOM 651 C C . THR A 1 84 ? 0.549 -0.323 13.071 1.00 80.38 84 THR A C 1
ATOM 653 O O . THR A 1 84 ? -0.106 -0.883 13.948 1.00 80.38 84 THR A O 1
ATOM 656 N N . GLU A 1 85 ? 0.262 0.906 12.649 1.00 85.25 85 GLU A N 1
ATOM 657 C CA . GLU A 1 85 ? -0.857 1.683 13.188 1.00 85.25 85 GLU A CA 1
ATOM 658 C C . GLU A 1 85 ? -2.192 1.019 12.856 1.00 85.25 85 GLU A C 1
ATOM 660 O O . GLU A 1 85 ? -3.014 0.840 13.753 1.00 85.25 85 GLU A O 1
ATOM 665 N N . TRP A 1 86 ? -2.363 0.515 11.628 1.00 84.56 86 TRP A N 1
ATOM 666 C CA . TRP A 1 86 ? -3.543 -0.265 11.245 1.00 84.56 86 TRP A CA 1
ATOM 667 C C . TRP A 1 86 ? -3.783 -1.468 12.162 1.00 84.56 86 TRP A C 1
ATOM 669 O O . TRP A 1 86 ? -4.911 -1.686 12.606 1.00 84.56 86 TRP A O 1
ATOM 679 N N . LYS A 1 87 ? -2.724 -2.210 12.522 1.00 85.25 87 LYS A N 1
ATOM 680 C CA . LYS A 1 87 ? -2.812 -3.324 13.484 1.00 85.25 87 LYS A CA 1
ATOM 681 C C . LYS A 1 87 ? -3.339 -2.867 14.837 1.00 85.25 87 LYS A C 1
ATOM 683 O O . LYS A 1 87 ? -4.173 -3.555 15.430 1.00 85.25 87 LYS A O 1
ATOM 688 N N . HIS A 1 88 ? -2.861 -1.731 15.333 1.00 88.25 88 HIS A N 1
ATOM 689 C CA . HIS A 1 88 ? -3.331 -1.174 16.595 1.00 88.25 88 HIS A CA 1
ATOM 690 C C . HIS A 1 88 ? -4.787 -0.710 16.500 1.00 88.25 88 HIS A C 1
ATOM 692 O O . HIS A 1 88 ? -5.574 -1.068 17.374 1.00 88.25 88 HIS A O 1
ATOM 698 N N . LEU A 1 89 ? -5.176 -0.050 15.405 1.00 88.31 89 LEU A N 1
ATOM 699 C CA . LEU A 1 89 ? -6.557 0.371 15.157 1.00 88.31 89 LEU A CA 1
ATOM 700 C C . LEU A 1 89 ? -7.531 -0.808 15.149 1.00 88.31 89 LEU A C 1
ATOM 702 O O . LEU A 1 89 ? -8.531 -0.770 15.865 1.00 88.31 89 LEU A O 1
ATOM 706 N N . THR A 1 90 ? -7.210 -1.909 14.459 1.00 88.44 90 THR A N 1
ATOM 707 C CA . THR A 1 90 ? -8.062 -3.116 14.471 1.00 88.44 90 THR A CA 1
ATOM 708 C C . THR A 1 90 ? -8.337 -3.673 15.867 1.00 88.44 90 THR A C 1
ATOM 710 O O . THR A 1 90 ? -9.370 -4.309 16.068 1.00 88.44 90 THR A O 1
ATOM 713 N N . ARG A 1 91 ? -7.439 -3.457 16.837 1.00 88.75 91 ARG A N 1
ATOM 714 C CA . ARG A 1 91 ? -7.600 -3.965 18.209 1.00 88.75 91 ARG A CA 1
ATOM 715 C C . ARG A 1 91 ? -8.530 -3.100 19.057 1.00 88.75 91 ARG A C 1
ATOM 717 O O . ARG A 1 91 ? -9.159 -3.631 19.965 1.00 88.75 91 ARG A O 1
ATOM 724 N N . ILE A 1 92 ? -8.616 -1.802 18.768 1.00 90.75 92 ILE A N 1
ATOM 725 C CA . ILE A 1 92 ? -9.364 -0.829 19.582 1.00 90.75 92 ILE A CA 1
ATOM 726 C C . ILE A 1 92 ? -10.696 -0.402 18.966 1.00 90.75 92 ILE A C 1
ATOM 728 O O . ILE A 1 92 ? -11.584 0.069 19.674 1.00 90.75 92 ILE A O 1
ATOM 732 N N . LEU A 1 93 ? -10.874 -0.588 17.658 1.00 90.25 93 LEU A N 1
ATOM 733 C CA . LEU A 1 93 ? -12.041 -0.077 16.942 1.00 90.25 93 LEU A CA 1
ATOM 734 C C . LEU A 1 93 ? -13.359 -0.665 17.469 1.00 90.25 93 LEU A C 1
ATOM 736 O O . LEU A 1 93 ? -14.351 0.047 17.587 1.00 90.25 93 LEU A O 1
ATOM 740 N N . LEU A 1 94 ? -13.357 -1.939 17.879 1.00 91.25 94 LEU A N 1
ATOM 741 C CA . LEU A 1 94 ? -14.549 -2.585 18.434 1.00 91.25 94 LEU A CA 1
ATOM 742 C C . LEU A 1 94 ? -15.007 -1.943 19.752 1.00 91.25 94 LEU A C 1
ATOM 744 O O . LEU A 1 94 ? -16.208 -1.800 19.963 1.00 91.25 94 LEU A O 1
ATOM 748 N N . SER A 1 95 ? -14.078 -1.532 20.625 1.00 89.44 95 SER A N 1
ATOM 749 C CA . SER A 1 95 ? -14.436 -0.854 21.880 1.00 89.44 95 SER A CA 1
ATOM 750 C C . SER A 1 95 ? -15.091 0.503 21.641 1.00 89.44 95 SER A C 1
ATOM 752 O O . SER A 1 95 ? -16.009 0.866 22.372 1.00 89.44 95 SER A O 1
ATOM 754 N N . CYS A 1 96 ? -14.694 1.217 20.584 1.00 91.06 96 CYS A N 1
ATOM 755 C CA . CYS A 1 96 ? -15.286 2.507 20.237 1.00 91.06 96 CYS A CA 1
ATOM 756 C C . CYS A 1 96 ? -16.744 2.384 19.765 1.00 91.06 96 CYS A C 1
ATOM 758 O O . CYS A 1 96 ? -17.504 3.338 19.889 1.00 91.06 96 CYS A O 1
ATOM 760 N N . LEU A 1 97 ? -17.170 1.217 19.272 1.00 90.06 97 LEU A N 1
ATOM 761 C CA . LEU A 1 97 ? -18.531 0.996 18.762 1.00 90.06 97 LEU A CA 1
ATOM 762 C C . LEU A 1 97 ? -19.558 0.679 19.857 1.00 90.06 97 LEU A C 1
ATOM 764 O O . LEU A 1 97 ? -20.769 0.751 19.623 1.00 90.06 97 LEU A O 1
ATOM 768 N N . ILE A 1 98 ? -19.094 0.326 21.058 1.00 88.69 98 ILE A N 1
ATOM 769 C CA . ILE A 1 98 ? -19.965 -0.088 22.158 1.00 88.69 98 ILE A CA 1
ATOM 770 C C . ILE A 1 98 ? -20.897 1.070 22.549 1.00 88.69 98 ILE A C 1
ATOM 772 O O . ILE A 1 98 ? -20.469 2.211 22.750 1.00 88.69 98 ILE A O 1
ATOM 776 N N . GLY A 1 99 ? -22.195 0.769 22.635 1.00 87.38 99 GLY A N 1
ATOM 777 C CA . GLY A 1 99 ? -23.238 1.729 23.008 1.00 87.38 99 GLY A CA 1
ATOM 778 C C . GLY A 1 99 ? -23.661 2.702 21.901 1.00 87.38 99 GLY A C 1
ATOM 779 O O . GLY A 1 99 ? -24.488 3.568 22.169 1.00 87.38 99 GLY A O 1
ATOM 780 N N . LYS A 1 100 ? -23.114 2.584 20.682 1.00 88.88 100 LYS A N 1
ATOM 781 C CA . LYS A 1 100 ? -23.514 3.403 19.519 1.00 88.88 100 LYS A CA 1
ATOM 782 C C . LYS A 1 100 ? -24.275 2.623 18.459 1.00 88.88 100 LYS A C 1
ATOM 784 O O . LYS A 1 100 ? -25.170 3.175 17.835 1.00 88.88 100 LYS A O 1
ATOM 789 N N . ILE A 1 101 ? -23.930 1.352 18.279 1.00 89.31 101 ILE A N 1
ATOM 790 C CA . ILE A 1 101 ? -24.539 0.469 17.282 1.00 89.31 101 ILE A CA 1
ATOM 791 C C . ILE A 1 101 ? -25.332 -0.628 17.998 1.00 89.31 101 ILE A C 1
ATOM 793 O O . ILE A 1 101 ? -24.987 -1.037 19.109 1.00 89.31 101 ILE A O 1
ATOM 797 N N . GLU A 1 102 ? -26.397 -1.107 17.359 1.00 91.50 102 GLU A N 1
ATOM 798 C CA . GLU A 1 102 ? -27.154 -2.270 17.816 1.00 91.50 102 GLU A CA 1
ATOM 799 C C . GLU A 1 102 ? -26.299 -3.548 17.878 1.00 91.50 102 GLU A C 1
ATOM 801 O O . GLU A 1 102 ? -25.241 -3.670 17.253 1.00 91.50 102 GLU A O 1
ATOM 806 N N . SER A 1 103 ? -26.776 -4.540 18.633 1.00 90.12 103 SER A N 1
ATOM 807 C CA . SER A 1 103 ? -26.010 -5.765 18.889 1.00 90.12 103 SER A CA 1
ATOM 808 C C . SER A 1 103 ? -25.646 -6.550 17.620 1.00 90.12 103 SER A C 1
ATOM 810 O O . SER A 1 103 ? -24.565 -7.139 17.565 1.00 90.12 103 SER A O 1
ATOM 812 N N . GLU A 1 104 ? -26.490 -6.516 16.586 1.00 90.44 104 GLU A N 1
ATOM 813 C CA . GLU A 1 104 ? -26.222 -7.175 15.303 1.00 90.44 104 GLU A CA 1
ATOM 814 C C . GLU A 1 104 ? -25.094 -6.482 14.529 1.00 90.44 104 GLU A C 1
ATOM 816 O O . GLU A 1 104 ? -24.166 -7.144 14.060 1.00 90.44 104 GLU A O 1
ATOM 821 N N . GLY A 1 105 ? -25.079 -5.146 14.496 1.00 88.12 105 GLY A N 1
ATOM 822 C CA . GLY A 1 105 ? -23.978 -4.388 13.901 1.00 88.12 105 GLY A CA 1
ATOM 823 C C . GLY A 1 105 ? -22.645 -4.633 14.617 1.00 88.12 105 GLY A C 1
ATOM 824 O O . GLY A 1 105 ? -21.614 -4.805 13.965 1.00 88.12 105 GLY A O 1
ATOM 825 N N . ILE A 1 106 ? -22.654 -4.766 15.950 1.00 91.25 106 ILE A N 1
ATOM 826 C CA . ILE A 1 106 ? -21.453 -5.135 16.720 1.00 91.25 106 ILE A CA 1
ATOM 827 C C . ILE A 1 106 ? -20.956 -6.539 16.337 1.00 91.25 106 ILE A C 1
ATOM 829 O O . ILE A 1 106 ? -19.746 -6.737 16.198 1.00 91.25 106 ILE A O 1
ATOM 833 N N . LYS A 1 107 ? -21.852 -7.517 16.132 1.00 91.38 107 LYS A N 1
ATOM 834 C CA . LYS A 1 107 ? -21.471 -8.866 15.667 1.00 91.38 107 LYS A CA 1
ATOM 835 C C . LYS A 1 107 ? -20.845 -8.820 14.274 1.00 91.38 107 LYS A C 1
ATOM 837 O O . LYS A 1 107 ? -19.801 -9.445 14.075 1.00 91.38 107 LYS A O 1
ATOM 842 N N . ALA A 1 108 ? -21.421 -8.050 13.349 1.00 89.75 108 ALA A N 1
ATOM 843 C CA . ALA A 1 108 ? -20.868 -7.863 12.009 1.00 89.75 108 ALA A CA 1
ATOM 844 C C . ALA A 1 108 ? -19.462 -7.239 12.069 1.00 89.75 108 ALA A C 1
ATOM 846 O O . ALA A 1 108 ? -18.501 -7.831 11.575 1.00 89.75 108 ALA A O 1
ATOM 847 N N . CYS A 1 109 ? -19.302 -6.127 12.791 1.00 90.31 109 CYS A N 1
ATOM 848 C CA . CYS A 1 109 ? -18.008 -5.469 12.999 1.00 90.31 109 CYS A CA 1
ATOM 849 C C . CYS A 1 109 ? -16.973 -6.417 13.622 1.00 90.31 109 CYS A C 1
ATOM 851 O O . CYS A 1 109 ? -15.833 -6.512 13.164 1.00 90.31 109 CYS A O 1
ATOM 853 N N . ARG A 1 110 ? -17.377 -7.176 14.648 1.00 92.06 110 ARG A N 1
ATOM 854 C CA . ARG A 1 110 ? -16.522 -8.173 15.295 1.00 92.06 110 ARG A CA 1
ATOM 855 C C . ARG A 1 110 ? -16.101 -9.272 14.326 1.00 92.06 110 ARG A C 1
ATOM 857 O O . ARG A 1 110 ? -14.937 -9.663 14.368 1.00 92.06 110 ARG A O 1
ATOM 864 N N . SER A 1 111 ? -17.006 -9.786 13.492 1.00 88.12 111 SER A N 1
ATOM 865 C CA . SER A 1 111 ? -16.674 -10.831 12.515 1.00 88.12 111 SER A CA 1
ATOM 866 C C . SER A 1 111 ? -15.629 -10.351 11.508 1.00 88.12 111 SER A C 1
ATOM 868 O O . SER A 1 111 ? -14.644 -11.054 11.290 1.00 88.12 111 SER A O 1
ATOM 870 N N . LEU A 1 112 ? -15.764 -9.118 11.007 1.00 87.25 112 LEU A N 1
ATOM 871 C CA . LEU A 1 112 ? -14.810 -8.511 10.083 1.00 87.25 112 LEU A CA 1
ATOM 872 C C . LEU A 1 112 ? -13.430 -8.337 10.731 1.00 87.25 112 LEU A C 1
ATOM 874 O O . LEU A 1 112 ? -12.425 -8.803 10.199 1.00 87.25 112 LEU A O 1
ATOM 878 N N . LEU A 1 113 ? -13.371 -7.739 11.925 1.00 88.25 113 LEU A N 1
ATOM 879 C CA . LEU A 1 113 ? -12.114 -7.553 12.658 1.00 88.25 113 LEU A CA 1
ATOM 880 C C . LEU A 1 113 ? -11.471 -8.893 13.057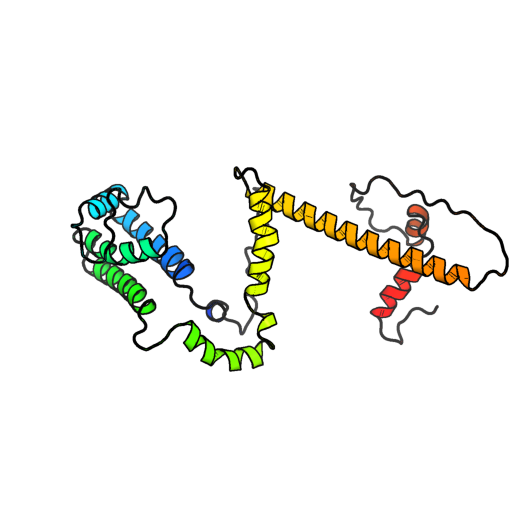 1.00 88.25 113 LEU A C 1
ATOM 882 O O . LEU A 1 113 ? -10.247 -9.028 13.026 1.00 88.25 113 LEU A O 1
ATOM 886 N N . SER A 1 114 ? -12.282 -9.903 13.387 1.00 85.56 114 SER A N 1
ATOM 887 C CA . SER A 1 114 ? -11.801 -11.256 13.701 1.00 85.56 114 SER A CA 1
ATOM 888 C C . SER A 1 114 ? -11.224 -11.943 12.468 1.00 85.56 114 SER A C 1
ATOM 890 O O . SER A 1 114 ? -10.166 -12.558 12.565 1.00 85.56 114 SER A O 1
ATOM 892 N N . PHE A 1 115 ? -11.871 -11.802 11.309 1.00 83.50 115 PHE A N 1
ATOM 893 C CA . PHE A 1 115 ? -11.334 -12.275 10.037 1.00 83.50 115 PHE A CA 1
ATOM 894 C C . PHE A 1 115 ? -9.975 -11.629 9.757 1.00 83.50 115 PHE A C 1
ATOM 896 O O . PHE A 1 115 ? -8.999 -12.341 9.535 1.00 83.50 115 PHE A O 1
ATOM 903 N N . ILE A 1 116 ? -9.878 -10.302 9.890 1.00 81.69 116 ILE A N 1
ATOM 904 C CA . ILE A 1 116 ? -8.624 -9.565 9.693 1.00 81.69 116 ILE A CA 1
ATOM 905 C C . ILE A 1 116 ? -7.523 -10.036 10.649 1.00 81.69 116 ILE A C 1
ATOM 907 O O . ILE A 1 116 ? -6.350 -10.090 10.285 1.00 81.69 116 ILE A O 1
ATOM 911 N N . HIS A 1 117 ? -7.876 -10.377 11.885 1.00 81.00 117 HIS A N 1
ATOM 912 C CA . HIS A 1 117 ? -6.922 -10.914 12.846 1.00 81.00 117 HIS A CA 1
ATOM 913 C C . HIS A 1 117 ? -6.465 -12.338 12.487 1.00 81.00 117 HIS A C 1
ATOM 915 O O . HIS A 1 117 ? -5.277 -12.649 12.582 1.00 81.00 117 HIS A O 1
ATOM 921 N N . LEU A 1 118 ? -7.386 -13.198 12.047 1.00 76.94 118 LEU A N 1
ATOM 922 C CA . LEU A 1 118 ? -7.098 -14.585 11.676 1.00 76.94 118 LEU A CA 1
ATOM 923 C C . LEU A 1 118 ? -6.245 -14.688 10.410 1.00 76.94 118 LEU A C 1
ATOM 925 O O . LEU A 1 118 ? -5.342 -15.521 10.365 1.00 76.94 118 LEU A O 1
ATOM 929 N N . THR A 1 119 ? -6.465 -13.820 9.420 1.00 71.38 119 THR A N 1
ATOM 930 C CA . THR A 1 119 ? -5.629 -13.777 8.209 1.00 71.38 119 THR A CA 1
ATOM 931 C C . THR A 1 119 ? -4.180 -13.388 8.517 1.00 71.38 119 THR A C 1
ATOM 933 O O . THR A 1 119 ? -3.271 -13.821 7.814 1.00 71.38 119 THR A O 1
ATOM 936 N N . GLN A 1 120 ? -3.932 -12.646 9.606 1.00 70.06 120 GLN A N 1
ATOM 937 C CA . GLN A 1 120 ? -2.578 -12.323 10.081 1.00 70.06 120 GLN A CA 1
ATOM 938 C C . GLN A 1 120 ? -1.916 -13.462 10.869 1.00 70.06 120 GLN A C 1
ATOM 940 O O . GLN A 1 120 ? -0.693 -13.565 10.883 1.00 70.06 120 GLN A O 1
ATOM 945 N N . HIS A 1 121 ? -2.708 -14.274 11.573 1.00 61.53 121 HIS A N 1
ATOM 946 C CA . HIS A 1 121 ? -2.250 -15.339 12.471 1.00 61.53 121 HIS A CA 1
ATOM 947 C C . HIS A 1 121 ? -2.790 -16.699 12.016 1.00 61.53 121 HIS A C 1
ATOM 949 O O . HIS A 1 121 ? -3.411 -17.426 12.795 1.00 61.53 121 HIS A O 1
ATOM 955 N N . SER A 1 122 ? -2.554 -17.063 10.753 1.00 52.69 122 SER A N 1
ATOM 956 C CA . SER A 1 122 ? -2.832 -18.418 10.268 1.00 52.69 122 SER A CA 1
ATOM 957 C C . SER A 1 122 ? -2.039 -19.423 11.119 1.00 52.69 122 SER A C 1
ATOM 959 O O . SER A 1 122 ? -0.814 -19.526 11.016 1.00 52.69 122 SER A O 1
ATOM 961 N N . ARG A 1 123 ? -2.741 -20.087 12.050 1.00 46.94 123 ARG A N 1
ATOM 962 C CA . ARG A 1 123 ? -2.214 -20.938 13.133 1.00 46.94 123 ARG A CA 1
ATOM 963 C C . ARG A 1 123 ? -1.641 -22.266 12.634 1.00 46.94 123 ARG A C 1
ATOM 965 O O . ARG A 1 123 ? -2.101 -23.341 12.999 1.00 46.94 123 ARG A O 1
ATOM 972 N N . GLY A 1 124 ? -0.581 -22.195 11.853 1.00 46.50 124 GLY A N 1
ATOM 973 C CA . GLY A 1 124 ? 0.232 -23.363 11.563 1.00 46.50 124 GLY A CA 1
ATOM 974 C C . GLY A 1 124 ? 1.285 -23.007 10.556 1.00 46.50 124 GLY A C 1
ATOM 975 O O . GLY A 1 124 ? 0.991 -23.127 9.384 1.00 46.50 124 GLY A O 1
ATOM 976 N N . PHE A 1 125 ? 2.445 -22.512 11.010 1.00 43.66 125 PHE A N 1
ATOM 977 C CA . PHE A 1 125 ? 3.670 -22.316 10.215 1.00 43.66 125 PHE A CA 1
ATOM 978 C C . PHE A 1 125 ? 3.448 -21.955 8.726 1.00 43.66 125 PHE A C 1
ATOM 980 O O . PHE A 1 125 ? 4.210 -22.346 7.850 1.00 43.66 125 PHE A O 1
ATOM 987 N N . ASN A 1 126 ? 2.423 -21.149 8.438 1.00 49.62 126 ASN A N 1
ATOM 988 C CA . ASN A 1 126 ? 2.064 -20.674 7.111 1.00 49.62 126 ASN A CA 1
ATOM 989 C C . ASN A 1 126 ? 2.742 -19.329 6.943 1.00 49.62 126 ASN A C 1
ATOM 991 O O . ASN A 1 126 ? 2.111 -18.294 6.732 1.00 49.62 126 ASN A O 1
ATOM 995 N N . ILE A 1 127 ? 4.063 -19.333 7.103 1.00 55.59 127 ILE A N 1
ATOM 996 C CA . ILE A 1 127 ? 4.850 -18.219 6.616 1.00 55.59 127 ILE A CA 1
ATOM 997 C C . ILE A 1 127 ? 4.538 -18.188 5.121 1.00 55.59 127 ILE A C 1
ATOM 999 O O . ILE A 1 127 ? 4.834 -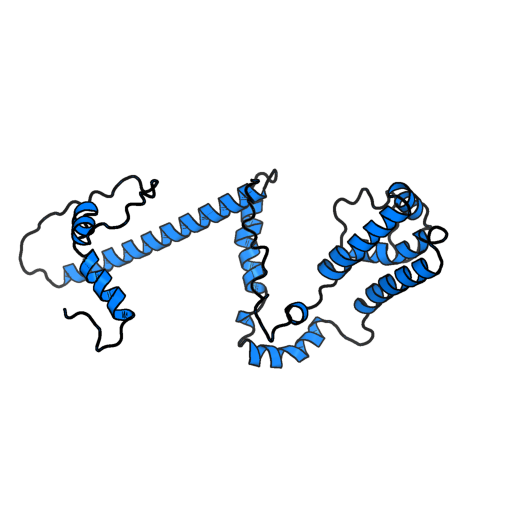19.150 4.417 1.00 55.59 127 ILE A O 1
ATOM 1003 N N . LEU A 1 128 ? 3.887 -17.123 4.652 1.00 55.44 128 LEU A N 1
ATOM 1004 C CA . LEU A 1 128 ? 3.412 -17.005 3.269 1.00 55.44 128 LEU A CA 1
ATOM 1005 C C . LEU A 1 128 ? 4.525 -17.349 2.262 1.00 55.44 128 LEU A C 1
ATOM 1007 O O . LEU A 1 128 ? 4.279 -18.012 1.262 1.00 55.44 128 LEU A O 1
ATOM 1011 N N . LYS A 1 129 ? 5.771 -16.993 2.611 1.00 54.03 129 LYS A N 1
ATOM 1012 C CA . LYS A 1 129 ? 7.001 -17.307 1.867 1.00 54.03 129 LYS A CA 1
ATOM 1013 C C . LYS A 1 129 ? 7.369 -18.797 1.813 1.00 54.03 129 LYS A C 1
ATOM 1015 O O . LYS A 1 129 ? 8.030 -19.210 0.878 1.00 54.03 129 LYS A O 1
ATOM 1020 N N . PHE A 1 130 ? 6.994 -19.593 2.811 1.00 53.75 130 PHE A N 1
ATOM 1021 C CA . PHE A 1 130 ? 7.176 -21.049 2.801 1.00 53.75 130 PHE A CA 1
ATOM 1022 C C . PHE A 1 130 ? 5.987 -21.761 2.150 1.00 53.75 130 PHE A C 1
ATOM 1024 O O . PHE A 1 130 ? 6.180 -22.761 1.471 1.00 53.75 130 PHE A O 1
ATOM 1031 N N . HIS A 1 131 ? 4.766 -21.236 2.291 1.00 62.88 131 HIS A N 1
ATOM 1032 C CA . HIS A 1 131 ? 3.610 -21.772 1.570 1.00 62.88 131 HIS A CA 1
ATOM 1033 C C . HIS A 1 131 ? 3.729 -21.544 0.055 1.00 62.88 131 HIS A C 1
ATOM 1035 O O . HIS A 1 131 ? 3.370 -22.423 -0.725 1.00 62.88 131 HIS A O 1
ATOM 1041 N N . SER A 1 132 ? 4.296 -20.410 -0.373 1.00 64.06 132 SER A N 1
ATOM 1042 C CA . SER A 1 132 ? 4.560 -20.149 -1.790 1.00 64.06 132 SER A CA 1
ATOM 1043 C C . SER A 1 132 ? 5.495 -21.188 -2.414 1.00 64.06 132 SER A C 1
ATOM 1045 O O . SER A 1 132 ? 5.288 -21.516 -3.578 1.00 64.06 132 SER A O 1
ATOM 1047 N N . LEU A 1 133 ? 6.424 -21.792 -1.647 1.00 64.38 133 LEU A N 1
ATOM 1048 C CA . LEU A 1 133 ? 7.300 -22.895 -2.095 1.00 64.38 133 LEU A CA 1
ATOM 1049 C C . LEU A 1 133 ? 6.518 -24.083 -2.672 1.00 64.38 133 LEU A C 1
ATOM 1051 O O . LEU A 1 133 ? 6.968 -24.696 -3.636 1.00 64.38 133 LEU A O 1
ATOM 1055 N N . LEU A 1 134 ? 5.317 -24.365 -2.152 1.00 72.50 134 LEU A N 1
ATOM 1056 C CA . LEU A 1 134 ? 4.448 -25.428 -2.673 1.00 72.50 134 LEU A CA 1
ATOM 1057 C C . LEU A 1 134 ? 3.894 -25.114 -4.071 1.00 72.50 134 LEU A C 1
ATOM 1059 O O . LEU A 1 134 ? 3.506 -26.025 -4.803 1.00 72.50 134 LEU A O 1
ATOM 1063 N N . HIS A 1 135 ? 3.859 -23.837 -4.451 1.00 72.25 135 HIS A N 1
ATOM 1064 C CA . HIS A 1 135 ? 3.327 -23.380 -5.732 1.00 72.25 135 HIS A CA 1
ATOM 1065 C C . HIS A 1 135 ? 4.408 -23.180 -6.797 1.00 72.25 135 HIS A C 1
ATOM 1067 O O . HIS A 1 135 ? 4.067 -23.225 -7.974 1.00 72.25 135 HIS A O 1
ATOM 1073 N N . PHE A 1 136 ? 5.699 -23.074 -6.440 1.00 68.25 136 PHE A N 1
ATOM 1074 C CA . PHE A 1 136 ? 6.785 -22.878 -7.421 1.00 68.25 136 PHE A CA 1
ATOM 1075 C C . PHE A 1 136 ? 6.819 -23.962 -8.496 1.00 68.25 136 PHE A C 1
ATOM 1077 O O . PHE A 1 136 ? 7.004 -23.644 -9.662 1.00 68.25 136 PHE A O 1
ATOM 1084 N N . ILE A 1 137 ? 6.584 -25.229 -8.141 1.00 75.62 137 ILE A N 1
ATOM 1085 C CA . ILE A 1 137 ? 6.578 -26.329 -9.121 1.00 75.62 137 ILE A CA 1
ATOM 1086 C C . ILE A 1 137 ? 5.481 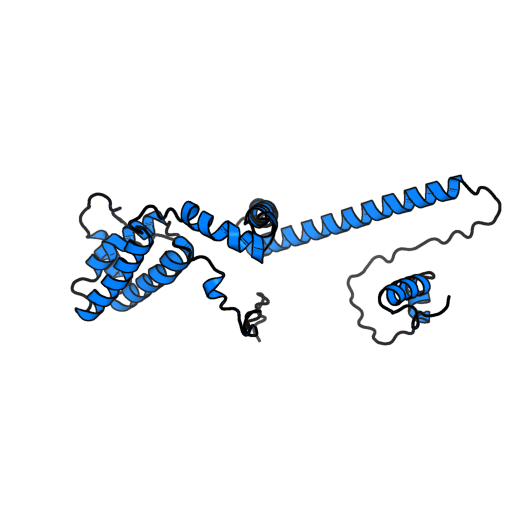-26.120 -10.175 1.00 75.62 137 ILE A C 1
ATOM 1088 O O . ILE A 1 137 ? 5.700 -26.365 -11.361 1.00 75.62 137 ILE A O 1
ATOM 1092 N N . LYS A 1 138 ? 4.301 -25.651 -9.749 1.00 76.00 138 LYS A N 1
ATOM 1093 C CA . LYS A 1 138 ? 3.204 -25.319 -10.665 1.00 76.00 138 LYS A CA 1
ATOM 1094 C C . LYS A 1 138 ? 3.551 -24.074 -11.476 1.00 76.00 138 LYS A C 1
ATOM 1096 O O . LYS A 1 138 ? 3.408 -24.102 -12.690 1.00 76.00 138 LYS A O 1
ATOM 1101 N N . SER A 1 139 ? 4.041 -23.015 -10.835 1.00 73.75 139 SER A N 1
ATOM 1102 C CA . SER A 1 139 ? 4.419 -21.774 -11.516 1.00 73.75 139 SER A CA 1
ATOM 1103 C C . SER A 1 139 ? 5.506 -21.993 -12.567 1.00 73.75 139 SER A C 1
ATOM 1105 O O . SER A 1 139 ? 5.374 -21.456 -13.654 1.00 73.75 139 SER A O 1
ATOM 1107 N N . ILE A 1 140 ? 6.501 -22.847 -12.311 1.00 79.12 140 ILE A N 1
ATOM 1108 C CA . ILE A 1 140 ? 7.549 -23.167 -13.290 1.00 79.12 140 ILE A CA 1
ATOM 1109 C C . ILE A 1 140 ? 6.972 -23.902 -14.503 1.00 79.12 140 ILE A C 1
ATOM 1111 O O . ILE A 1 140 ? 7.321 -23.595 -15.639 1.00 79.12 140 ILE A O 1
ATOM 1115 N N . HIS A 1 141 ? 6.045 -24.840 -14.285 1.00 80.25 141 HIS A N 1
ATOM 1116 C CA . HIS A 1 141 ? 5.363 -25.526 -15.385 1.00 80.25 141 HIS A CA 1
ATOM 1117 C C . HIS A 1 141 ? 4.518 -24.581 -16.245 1.00 80.25 141 HIS A C 1
ATOM 1119 O O . HIS A 1 141 ? 4.482 -24.741 -17.462 1.00 80.25 141 HIS A O 1
ATOM 1125 N N . TRP A 1 142 ? 3.814 -23.634 -15.620 1.00 75.38 142 TRP A N 1
ATOM 1126 C CA . TRP A 1 142 ? 2.874 -22.754 -16.318 1.00 75.38 142 TRP A CA 1
ATOM 1127 C C . TRP A 1 142 ? 3.521 -21.497 -16.909 1.00 75.38 142 TRP A C 1
ATOM 1129 O O . TRP A 1 142 ? 3.077 -21.031 -17.953 1.00 75.38 142 TRP A O 1
ATOM 1139 N N . LEU A 1 143 ? 4.534 -20.934 -16.246 1.00 75.81 143 LEU A N 1
ATOM 1140 C CA . LEU A 1 143 ? 5.104 -19.612 -16.541 1.00 75.81 143 LEU A CA 1
ATOM 1141 C C . LEU A 1 143 ? 6.584 -19.670 -16.959 1.00 75.81 143 LEU A C 1
ATOM 1143 O O . LEU A 1 143 ? 7.138 -18.655 -17.378 1.00 75.81 143 LEU A O 1
ATOM 1147 N N . GLY A 1 144 ? 7.221 -20.843 -16.880 1.00 81.00 144 GLY A N 1
ATOM 1148 C CA . GLY A 1 144 ? 8.635 -21.024 -17.201 1.00 81.00 144 GLY A CA 1
ATOM 1149 C C . GLY A 1 144 ? 9.560 -20.629 -16.049 1.00 81.00 144 GLY A C 1
ATOM 1150 O O . GLY A 1 144 ? 9.231 -20.794 -14.876 1.00 81.00 144 GLY A O 1
ATOM 1151 N N . THR A 1 145 ? 10.759 -20.151 -16.373 1.00 82.69 145 THR A N 1
ATOM 1152 C CA . THR A 1 145 ? 11.757 -19.770 -15.367 1.00 82.69 145 THR A CA 1
ATOM 1153 C C . THR A 1 145 ? 11.239 -18.623 -14.484 1.00 82.69 145 THR A C 1
ATOM 1155 O O . THR A 1 145 ? 10.472 -17.766 -14.916 1.00 82.69 145 THR A O 1
ATOM 1158 N N . THR A 1 146 ? 11.613 -18.631 -13.201 1.00 71.81 146 THR A N 1
ATOM 1159 C CA . THR A 1 146 ? 11.112 -17.680 -12.190 1.00 71.81 146 THR A CA 1
ATOM 1160 C C . THR A 1 146 ? 11.513 -16.227 -12.442 1.00 71.81 146 THR A C 1
ATOM 1162 O O . THR A 1 146 ? 10.901 -15.327 -11.876 1.00 71.81 146 THR A O 1
ATOM 1165 N N . ASP A 1 147 ? 12.541 -15.999 -13.254 1.00 72.62 147 ASP A N 1
ATOM 1166 C CA . ASP A 1 147 ? 12.997 -14.679 -13.702 1.00 72.62 147 ASP A CA 1
ATOM 1167 C C . ASP A 1 147 ? 11.944 -13.951 -14.555 1.00 72.62 147 ASP A C 1
ATOM 1169 O O . ASP A 1 147 ? 11.812 -12.736 -14.453 1.00 72.62 147 ASP A O 1
ATOM 1173 N N . ASN A 1 148 ? 11.126 -14.682 -15.318 1.00 71.62 148 ASN A N 1
ATOM 1174 C CA . ASN A 1 148 ? 10.114 -14.103 -16.203 1.00 71.62 148 ASN A CA 1
ATOM 1175 C C . ASN A 1 148 ? 8.917 -13.470 -15.477 1.00 71.62 148 ASN A C 1
ATOM 1177 O O . ASN A 1 148 ? 8.153 -12.732 -16.098 1.00 71.62 148 ASN A O 1
ATOM 1181 N N . TYR A 1 149 ? 8.698 -13.782 -14.198 1.00 69.50 149 TYR A N 1
ATOM 1182 C CA . TYR A 1 149 ? 7.516 -13.325 -13.456 1.00 69.50 149 TYR A CA 1
ATOM 1183 C C . TYR A 1 149 ? 7.817 -12.879 -12.020 1.00 69.50 149 TYR A C 1
ATOM 1185 O O . TYR A 1 149 ? 6.896 -12.714 -11.215 1.00 69.50 149 TYR A O 1
ATOM 1193 N N . ASN A 1 150 ? 9.091 -12.682 -11.669 1.00 76.25 150 ASN A N 1
ATOM 1194 C CA . ASN A 1 150 ? 9.441 -12.092 -10.383 1.00 76.25 150 ASN A CA 1
ATOM 1195 C C . ASN A 1 150 ? 9.218 -10.565 -10.389 1.00 76.25 150 ASN A C 1
ATOM 1197 O O . ASN A 1 150 ? 9.062 -9.927 -11.429 1.00 76.25 150 ASN A O 1
ATOM 1201 N N . MET A 1 151 ? 9.184 -9.964 -9.198 1.00 75.00 151 MET A N 1
ATOM 1202 C CA . MET A 1 151 ? 9.044 -8.509 -9.064 1.00 75.00 151 MET A CA 1
ATOM 1203 C C . MET A 1 151 ? 10.372 -7.758 -9.194 1.00 75.00 151 MET A C 1
ATOM 1205 O O . MET A 1 151 ? 10.350 -6.533 -9.205 1.00 75.00 151 MET A O 1
ATOM 1209 N N . GLU A 1 152 ? 11.512 -8.444 -9.318 1.00 74.38 152 GLU A N 1
ATOM 1210 C CA . GLU A 1 152 ? 12.828 -7.792 -9.366 1.00 74.38 152 GLU A CA 1
ATOM 1211 C C . GLU A 1 152 ? 12.931 -6.863 -10.577 1.00 74.38 152 GLU A C 1
ATOM 1213 O O . GLU A 1 152 ? 13.413 -5.740 -10.448 1.00 74.38 152 GLU A O 1
ATOM 1218 N N . MET A 1 153 ? 12.386 -7.273 -11.730 1.00 73.12 153 MET A N 1
ATOM 1219 C CA . MET A 1 153 ? 12.325 -6.416 -12.917 1.00 73.12 153 MET A CA 1
ATOM 1220 C C . MET A 1 153 ? 11.538 -5.126 -12.641 1.00 73.12 153 MET A C 1
ATOM 1222 O O . MET A 1 153 ? 12.012 -4.033 -12.944 1.00 73.12 153 MET A O 1
ATOM 1226 N N . PHE A 1 154 ? 10.355 -5.229 -12.027 1.00 73.06 154 PHE A N 1
ATOM 1227 C CA . PHE A 1 154 ? 9.537 -4.059 -11.701 1.00 73.06 154 PHE A CA 1
ATOM 1228 C C . PHE A 1 154 ? 10.164 -3.194 -10.601 1.00 73.06 154 PHE A C 1
ATOM 1230 O O . PHE A 1 154 ? 10.083 -1.971 -10.682 1.00 73.06 154 PHE A O 1
ATOM 1237 N N . GLU A 1 155 ? 10.825 -3.787 -9.603 1.00 77.50 155 GLU A N 1
ATOM 1238 C CA . GLU A 1 155 ? 11.550 -3.055 -8.560 1.00 77.50 155 GLU A CA 1
ATOM 1239 C C . GLU A 1 155 ? 12.741 -2.275 -9.130 1.00 77.50 155 GLU A C 1
ATOM 1241 O O . GLU A 1 155 ? 12.921 -1.108 -8.775 1.00 77.50 155 GLU A O 1
ATOM 1246 N N . CYS A 1 156 ? 13.503 -2.875 -10.051 1.00 81.81 156 CYS A N 1
ATOM 1247 C CA . CYS A 1 156 ? 14.575 -2.201 -10.784 1.00 81.81 156 CYS A CA 1
ATOM 1248 C C . CYS A 1 156 ? 14.029 -1.027 -11.605 1.00 81.81 156 CYS A C 1
ATOM 1250 O O . CYS A 1 156 ? 14.494 0.100 -11.447 1.00 81.81 156 CYS A O 1
ATOM 1252 N N . LEU A 1 157 ? 12.970 -1.246 -12.392 1.00 79.69 157 LEU A N 1
ATOM 1253 C CA . LEU A 1 157 ? 12.340 -0.179 -13.181 1.00 79.69 157 LEU A CA 1
ATOM 1254 C C . LEU A 1 157 ? 11.756 0.932 -12.293 1.00 79.69 157 LEU A C 1
ATOM 1256 O O . LEU A 1 157 ? 11.767 2.104 -12.664 1.00 79.69 157 LEU A O 1
ATOM 1260 N N . HIS A 1 158 ? 11.278 0.599 -11.093 1.00 76.88 158 HIS A N 1
ATOM 1261 C CA . HIS A 1 158 ? 10.778 1.580 -10.132 1.00 76.88 158 HIS A CA 1
ATOM 1262 C C . HIS A 1 158 ? 11.900 2.468 -9.557 1.00 76.88 158 HIS A C 1
ATOM 1264 O O . HIS A 1 158 ? 11.636 3.585 -9.101 1.00 76.88 158 HIS A O 1
ATOM 1270 N N . ILE A 1 159 ? 13.162 2.025 -9.572 1.00 82.25 159 ILE A N 1
ATOM 1271 C CA . ILE A 1 159 ? 14.298 2.895 -9.240 1.00 82.25 159 ILE A CA 1
ATOM 1272 C C . ILE A 1 159 ? 14.447 3.963 -10.325 1.00 82.25 159 ILE A C 1
ATOM 1274 O O . ILE A 1 159 ? 14.368 5.154 -10.016 1.00 82.25 159 ILE A O 1
ATOM 1278 N N . ASP A 1 160 ? 14.565 3.543 -11.580 1.00 81.56 160 ASP A N 1
ATOM 1279 C CA . ASP A 1 160 ? 14.870 4.451 -12.685 1.00 81.56 160 ASP A CA 1
ATOM 1280 C C . ASP A 1 160 ? 13.691 5.372 -13.014 1.00 81.56 160 ASP A C 1
ATOM 1282 O O . ASP A 1 160 ? 13.855 6.585 -13.129 1.00 81.56 160 ASP A O 1
ATOM 1286 N N . PHE A 1 161 ? 12.472 4.840 -13.101 1.00 82.06 161 PHE A N 1
ATOM 1287 C CA . PHE A 1 161 ? 11.320 5.627 -13.545 1.00 82.06 161 PHE A CA 1
ATOM 1288 C C . PHE A 1 161 ? 10.619 6.391 -12.426 1.00 82.06 161 PHE A C 1
ATOM 1290 O O . PHE A 1 161 ? 10.098 7.482 -12.670 1.00 82.06 161 PHE A O 1
ATOM 1297 N N . ALA A 1 162 ? 10.611 5.864 -11.199 1.00 85.88 162 ALA A N 1
ATOM 1298 C CA . ALA A 1 162 ? 9.928 6.520 -10.087 1.00 85.88 162 ALA A CA 1
ATOM 1299 C C . ALA A 1 162 ? 10.900 7.254 -9.155 1.00 85.88 162 ALA A C 1
ATOM 1301 O O . ALA A 1 162 ? 10.704 8.440 -8.890 1.00 85.88 162 ALA A O 1
ATOM 1302 N N . LYS A 1 163 ? 11.964 6.604 -8.658 1.00 89.00 163 LYS A N 1
ATOM 1303 C CA . LYS A 1 163 ? 12.860 7.246 -7.675 1.00 89.00 163 LYS A CA 1
ATOM 1304 C C . LYS A 1 163 ? 13.723 8.345 -8.293 1.00 89.00 163 LYS A C 1
ATOM 1306 O O . LYS A 1 163 ? 13.817 9.415 -7.692 1.00 89.00 163 LYS A O 1
ATOM 1311 N N . GLU A 1 164 ? 14.331 8.123 -9.455 1.00 88.38 164 GLU A N 1
ATOM 1312 C CA . GLU A 1 164 ? 15.141 9.160 -10.115 1.00 88.38 164 GLU A CA 1
ATOM 1313 C C . GLU A 1 164 ? 14.272 10.313 -10.634 1.00 88.38 164 GLU A C 1
ATOM 1315 O O . GLU A 1 164 ? 14.588 11.482 -10.394 1.00 88.38 164 GLU A O 1
ATOM 1320 N N . GLY A 1 165 ? 13.105 10.004 -11.210 1.00 88.50 165 GLY A N 1
ATOM 1321 C CA . GLY A 1 165 ? 12.107 11.015 -11.569 1.00 88.50 165 GLY A CA 1
ATOM 1322 C C . GLY A 1 165 ? 11.666 11.860 -10.367 1.00 88.50 165 GLY A C 1
ATOM 1323 O O . GLY A 1 165 ? 11.588 13.086 -10.459 1.00 88.50 165 GLY A O 1
ATOM 1324 N N . TRP A 1 166 ? 11.432 11.228 -9.213 1.00 88.06 166 TRP A N 1
ATOM 1325 C CA . TRP A 1 166 ? 11.098 11.926 -7.970 1.00 88.06 166 TRP A CA 1
ATOM 1326 C C . TRP A 1 166 ? 12.240 12.827 -7.486 1.00 88.06 166 TRP A C 1
ATOM 1328 O O . TRP A 1 166 ? 11.995 13.986 -7.139 1.00 88.06 166 TRP A O 1
ATOM 1338 N N . LYS A 1 167 ? 13.487 12.332 -7.487 1.00 89.88 167 LYS A N 1
ATOM 1339 C CA . LYS A 1 167 ? 14.678 13.110 -7.098 1.00 89.88 167 LYS A CA 1
ATOM 1340 C C . LYS A 1 167 ? 14.890 14.337 -7.986 1.00 89.88 167 LYS A C 1
ATOM 1342 O O . LYS A 1 167 ? 15.308 15.372 -7.478 1.00 89.88 167 LYS A O 1
ATOM 1347 N N . ALA A 1 168 ? 14.596 14.226 -9.281 1.00 88.75 168 ALA A N 1
ATOM 1348 C CA . ALA A 1 168 ? 14.724 15.318 -10.242 1.00 88.75 168 ALA A CA 1
ATOM 1349 C C . ALA A 1 168 ? 13.579 16.349 -10.162 1.00 88.75 168 ALA A C 1
ATOM 1351 O O . ALA A 1 168 ? 13.665 17.412 -10.780 1.00 88.75 168 ALA A O 1
ATOM 1352 N N . SER A 1 169 ? 12.502 16.042 -9.433 1.00 91.06 169 SER A N 1
ATOM 1353 C CA . SER A 1 169 ? 11.341 16.920 -9.282 1.00 91.06 169 SER A CA 1
ATOM 1354 C C . SER A 1 169 ? 11.525 17.950 -8.164 1.00 91.06 169 SER A C 1
ATOM 1356 O O . SER A 1 169 ? 12.289 17.757 -7.216 1.00 91.06 169 SER A O 1
ATOM 1358 N N . ASN A 1 170 ? 10.743 19.029 -8.217 1.00 91.69 170 ASN A N 1
ATOM 1359 C CA . ASN A 1 170 ? 10.658 19.995 -7.117 1.00 91.69 170 ASN A CA 1
ATOM 1360 C C . ASN A 1 170 ? 9.716 19.533 -5.977 1.00 91.69 170 ASN A C 1
ATOM 1362 O O . ASN A 1 170 ? 9.474 20.298 -5.044 1.00 91.69 170 ASN A O 1
ATOM 1366 N N . LYS A 1 171 ? 9.183 18.299 -6.056 1.00 87.31 171 LYS A N 1
ATOM 1367 C CA . LYS A 1 171 ? 8.246 17.649 -5.114 1.00 87.31 171 LYS A CA 1
ATOM 1368 C C . LYS A 1 171 ? 6.877 18.328 -4.952 1.00 87.31 171 LYS A C 1
ATOM 1370 O O . LYS A 1 171 ? 6.036 17.816 -4.216 1.00 87.31 171 LYS A O 1
ATOM 1375 N N . CYS A 1 172 ? 6.618 19.423 -5.662 1.00 85.06 172 CYS A N 1
ATOM 1376 C CA . CYS A 1 172 ? 5.335 20.120 -5.697 1.00 85.06 172 CYS A CA 1
ATOM 1377 C C . CYS A 1 172 ? 4.662 19.842 -7.043 1.00 85.06 172 CYS A C 1
ATOM 1379 O O . CYS A 1 172 ? 5.253 20.137 -8.073 1.00 85.06 172 CYS A O 1
ATOM 1381 N N . ASP A 1 173 ? 3.469 19.244 -7.052 1.00 84.94 173 ASP A N 1
ATOM 1382 C CA . ASP A 1 173 ? 2.833 18.742 -8.286 1.00 84.94 173 ASP A CA 1
ATOM 1383 C C . ASP A 1 173 ? 3.810 17.903 -9.143 1.00 84.94 173 ASP A C 1
ATOM 1385 O O . ASP A 1 173 ? 4.214 18.238 -10.261 1.00 84.94 173 ASP A O 1
ATOM 1389 N N . HIS A 1 174 ? 4.313 16.835 -8.524 1.00 83.38 174 HIS A N 1
ATOM 1390 C CA . HIS A 1 174 ? 5.449 16.055 -9.012 1.00 83.38 174 HIS A CA 1
ATOM 1391 C C . HIS A 1 174 ? 5.081 15.085 -10.139 1.00 83.38 174 HIS A C 1
ATOM 1393 O O . HIS A 1 174 ? 5.938 14.783 -10.965 1.00 83.38 174 HIS A O 1
ATOM 1399 N N . PHE A 1 175 ? 3.832 14.618 -10.219 1.00 84.12 175 PHE A N 1
ATOM 1400 C CA . PHE A 1 175 ? 3.402 13.633 -11.219 1.00 84.12 175 PHE A CA 1
ATOM 1401 C C . PHE A 1 175 ? 3.699 14.079 -12.666 1.00 84.12 175 PHE A C 1
ATOM 1403 O O . PHE A 1 175 ? 4.418 13.360 -13.366 1.00 84.12 175 PHE A O 1
ATOM 1410 N N . PRO A 1 176 ? 3.273 15.277 -13.121 1.00 90.81 176 PRO A N 1
ATOM 1411 C CA . PRO A 1 176 ? 3.601 15.761 -14.466 1.00 90.81 176 PRO A CA 1
ATOM 1412 C C . PRO A 1 176 ? 5.107 15.931 -14.701 1.00 90.81 176 PRO A C 1
ATOM 1414 O O . PRO A 1 176 ? 5.596 15.758 -15.819 1.00 90.81 176 PRO A O 1
ATOM 1417 N N . GLN A 1 177 ? 5.860 16.270 -13.653 1.00 87.19 177 GLN A N 1
ATOM 1418 C CA . GLN A 1 177 ? 7.307 16.470 -13.731 1.00 87.19 177 GLN A CA 1
ATOM 1419 C C . GLN A 1 177 ? 8.050 15.144 -13.888 1.00 87.19 177 GLN A C 1
ATOM 1421 O O . GLN A 1 177 ? 8.943 15.052 -14.728 1.00 87.19 177 GLN A O 1
ATOM 1426 N N . MET A 1 178 ? 7.648 14.121 -13.131 1.00 90.56 178 MET A N 1
ATOM 1427 C CA . MET A 1 178 ? 8.187 12.766 -13.222 1.00 90.56 178 MET A CA 1
ATOM 1428 C C . MET A 1 178 ? 7.923 12.172 -14.605 1.00 90.56 178 MET A C 1
ATOM 1430 O O . MET A 1 178 ? 8.859 11.724 -15.260 1.00 90.56 178 MET A O 1
ATOM 1434 N N . VAL A 1 179 ? 6.686 12.277 -15.107 1.00 90.06 179 VAL A N 1
ATOM 1435 C CA . VAL A 1 179 ? 6.329 11.818 -16.461 1.00 90.06 179 VAL A CA 1
ATOM 1436 C C . VAL A 1 179 ? 7.168 12.539 -17.518 1.00 90.06 179 VAL A C 1
ATOM 1438 O O . VAL A 1 179 ? 7.770 11.906 -18.381 1.00 90.06 179 VAL A O 1
ATOM 1441 N N . LYS A 1 180 ? 7.292 13.869 -17.420 1.00 90.12 180 LYS A N 1
ATOM 1442 C CA . LYS A 1 180 ? 8.108 14.661 -18.350 1.00 90.12 180 LYS A CA 1
ATOM 1443 C C . LYS A 1 180 ? 9.594 14.303 -18.286 1.00 90.12 180 LYS A C 1
ATOM 1445 O O . LYS A 1 180 ? 10.274 14.390 -19.308 1.00 90.12 180 LYS A O 1
ATOM 1450 N N . TRP A 1 181 ? 10.105 13.952 -17.109 1.00 92.31 181 TRP A N 1
ATOM 1451 C CA . TRP A 1 181 ? 11.481 13.503 -16.929 1.00 92.31 181 TRP A CA 1
ATOM 1452 C C . TRP A 1 181 ? 11.707 12.143 -17.601 1.00 92.31 181 TRP A C 1
ATOM 1454 O O . TRP A 1 181 ? 12.618 12.037 -18.420 1.00 92.31 181 TRP A O 1
ATOM 1464 N N . VAL A 1 182 ? 10.826 11.161 -17.373 1.00 92.44 182 VAL A N 1
ATOM 1465 C CA . VAL A 1 182 ? 10.901 9.834 -18.015 1.00 92.44 182 VAL A CA 1
ATOM 1466 C C . VAL A 1 182 ? 10.818 9.959 -19.538 1.00 92.44 182 VAL A C 1
ATOM 1468 O O . VAL A 1 182 ? 11.709 9.492 -20.241 1.00 92.44 182 VAL A O 1
ATOM 1471 N N . SER A 1 183 ? 9.849 10.723 -20.058 1.00 90.25 183 SER A N 1
ATOM 1472 C CA . SER A 1 183 ? 9.714 10.972 -21.503 1.00 90.25 183 SER A CA 1
ATOM 1473 C C . SER A 1 183 ? 10.943 11.634 -22.138 1.00 90.25 183 SER A C 1
ATOM 1475 O O . SER A 1 183 ? 11.120 11.580 -23.355 1.00 90.25 183 SER A O 1
ATOM 1477 N N . ARG A 1 184 ? 11.771 12.339 -21.357 1.00 91.44 184 ARG A N 1
ATOM 1478 C CA . ARG A 1 184 ? 13.041 12.895 -21.846 1.00 91.44 184 ARG A CA 1
ATOM 1479 C C . ARG A 1 184 ? 14.128 11.831 -21.886 1.00 91.44 184 ARG A C 1
ATOM 1481 O O . ARG A 1 184 ? 14.843 11.789 -22.880 1.00 91.44 184 ARG A O 1
ATOM 1488 N N . GLN A 1 185 ? 14.223 10.985 -20.861 1.00 90.69 185 GLN A N 1
ATOM 1489 C CA . GLN A 1 185 ? 15.181 9.877 -20.839 1.00 90.69 185 GLN A CA 1
ATOM 1490 C C . GLN A 1 185 ? 14.934 8.912 -21.999 1.00 90.69 185 GLN A C 1
ATOM 1492 O O . GLN A 1 185 ? 15.860 8.619 -22.743 1.00 90.69 185 GLN A O 1
ATOM 1497 N N . GLU A 1 186 ? 13.681 8.525 -22.249 1.00 90.00 186 GLU A N 1
ATOM 1498 C CA . GLU A 1 186 ? 13.324 7.652 -23.378 1.00 90.00 186 GLU A CA 1
ATOM 1499 C C . GLU A 1 186 ? 13.757 8.235 -24.731 1.00 90.00 186 GLU A C 1
ATOM 1501 O O . GLU A 1 186 ? 14.264 7.519 -25.594 1.00 90.00 186 GLU A O 1
ATOM 1506 N N . LYS A 1 187 ? 13.607 9.554 -24.914 1.00 91.81 187 LYS A N 1
ATOM 1507 C CA . LYS A 1 187 ? 14.042 10.246 -26.136 1.00 91.81 187 LYS A CA 1
ATOM 1508 C C . LYS A 1 187 ? 15.557 10.293 -26.276 1.00 91.81 187 LYS A C 1
ATOM 1510 O O . LYS A 1 187 ? 16.042 10.163 -27.394 1.00 91.81 187 LYS A O 1
ATOM 1515 N N . ILE A 1 188 ? 16.283 10.492 -25.176 1.00 92.56 188 ILE A N 1
ATOM 1516 C CA . ILE A 1 188 ? 17.751 10.475 -25.170 1.00 92.56 188 ILE A CA 1
ATOM 1517 C C . ILE A 1 188 ? 18.245 9.071 -25.518 1.00 92.56 188 ILE A C 1
ATOM 1519 O O . ILE A 1 188 ? 19.015 8.931 -26.457 1.00 92.56 188 ILE A O 1
ATOM 1523 N N . VAL A 1 189 ? 17.715 8.036 -24.861 1.00 89.12 189 VAL A N 1
ATOM 1524 C CA . VAL A 1 189 ? 18.067 6.635 -25.139 1.00 89.12 189 VAL A CA 1
ATOM 1525 C C . VAL A 1 189 ? 17.759 6.263 -26.591 1.00 89.12 189 VAL A C 1
ATOM 1527 O O . VAL A 1 189 ? 18.594 5.666 -27.264 1.00 89.12 189 VAL A O 1
ATOM 1530 N N . SER A 1 190 ? 16.594 6.666 -27.107 1.00 89.38 190 SER A N 1
ATOM 1531 C CA . SER A 1 190 ? 16.236 6.440 -28.515 1.00 89.38 190 SER A CA 1
ATOM 1532 C C . SER A 1 190 ? 17.199 7.149 -29.471 1.00 89.38 190 SER A C 1
ATOM 1534 O O . SER A 1 190 ? 17.571 6.596 -30.501 1.00 89.38 190 SER A O 1
ATOM 1536 N N . TYR A 1 191 ? 17.608 8.376 -29.141 1.00 92.50 191 TYR A N 1
ATOM 1537 C CA . TYR A 1 191 ? 18.567 9.133 -29.938 1.00 92.50 191 TYR A CA 1
ATOM 1538 C C . TYR A 1 191 ? 19.961 8.498 -29.913 1.00 92.50 191 TYR A C 1
ATOM 1540 O O . TYR A 1 191 ? 20.572 8.346 -30.969 1.00 92.50 191 TYR A O 1
ATOM 1548 N N . ASP A 1 192 ? 20.444 8.088 -28.739 1.00 91.94 192 ASP A N 1
ATOM 1549 C CA . ASP A 1 192 ? 21.739 7.427 -28.583 1.00 91.94 192 ASP A CA 1
ATOM 1550 C C . ASP A 1 192 ? 21.787 6.098 -29.338 1.00 91.94 192 ASP A C 1
ATOM 1552 O O . ASP A 1 192 ? 22.784 5.825 -30.003 1.00 91.94 192 ASP A O 1
ATOM 1556 N N . PHE A 1 193 ? 20.694 5.330 -29.319 1.00 91.94 193 PHE A N 1
ATOM 1557 C CA . PHE A 1 193 ? 20.550 4.112 -30.115 1.00 91.94 193 PHE A CA 1
ATOM 1558 C C . PHE A 1 193 ? 20.631 4.392 -31.623 1.00 91.94 193 PHE A C 1
ATOM 1560 O O . PHE A 1 193 ? 21.386 3.739 -32.343 1.00 91.94 193 PHE A O 1
ATOM 1567 N N . CYS A 1 194 ? 19.895 5.394 -32.114 1.00 89.31 194 CYS A N 1
ATOM 1568 C CA . CYS A 1 194 ? 19.977 5.791 -33.521 1.00 89.31 194 CYS A CA 1
ATOM 1569 C C . CYS A 1 194 ? 21.390 6.258 -33.901 1.00 89.31 194 CYS A C 1
ATOM 1571 O O . CYS A 1 194 ? 21.850 5.978 -35.003 1.00 89.31 194 CYS A O 1
ATOM 1573 N N . ARG A 1 195 ? 22.088 6.953 -32.996 1.00 88.44 195 ARG A N 1
ATOM 1574 C CA . ARG A 1 195 ? 23.454 7.427 -33.230 1.00 88.44 195 ARG A CA 1
ATOM 1575 C C . ARG A 1 195 ? 24.459 6.277 -33.273 1.00 88.44 195 ARG A C 1
ATOM 1577 O O . ARG A 1 195 ? 25.272 6.246 -34.184 1.00 88.44 195 ARG A O 1
ATOM 1584 N N . SER A 1 196 ? 24.381 5.320 -32.345 1.00 88.75 196 SER A N 1
ATOM 1585 C CA . SER A 1 196 ? 25.255 4.140 -32.378 1.00 88.75 196 SER A CA 1
ATOM 1586 C C . SER A 1 196 ? 25.035 3.298 -33.630 1.00 88.75 196 SER A C 1
ATOM 1588 O O . SER A 1 196 ? 25.994 2.778 -34.184 1.00 88.75 196 SER A O 1
ATOM 1590 N N . TRP A 1 197 ? 23.785 3.203 -34.091 1.00 90.44 197 TRP A N 1
ATOM 1591 C CA . TRP A 1 197 ? 23.447 2.521 -35.335 1.00 90.44 197 TRP A CA 1
ATOM 1592 C C . TRP A 1 197 ? 24.074 3.218 -36.552 1.00 90.44 197 TRP A C 1
ATOM 1594 O O . TRP A 1 197 ? 24.688 2.555 -37.378 1.00 90.44 197 TRP A O 1
ATOM 1604 N N . LEU A 1 198 ? 24.011 4.552 -36.635 1.00 89.12 198 LEU A N 1
ATOM 1605 C CA . LEU A 1 198 ? 24.680 5.310 -37.703 1.00 89.12 198 LEU A CA 1
ATOM 1606 C C . LEU A 1 198 ? 26.210 5.158 -37.668 1.00 89.12 198 LEU A C 1
ATOM 1608 O O . LEU A 1 198 ? 26.814 4.919 -38.709 1.00 89.12 198 LEU A O 1
ATOM 1612 N N . ASP A 1 199 ? 26.820 5.221 -36.479 1.00 85.88 199 ASP A N 1
ATOM 1613 C CA . ASP A 1 199 ? 28.270 5.041 -36.300 1.00 85.88 199 ASP A CA 1
ATOM 1614 C C . ASP A 1 199 ? 28.744 3.638 -36.750 1.00 85.88 199 ASP A C 1
ATOM 1616 O O . ASP A 1 199 ? 29.913 3.448 -37.091 1.00 85.88 199 ASP A O 1
ATOM 1620 N N . GLU A 1 200 ? 27.869 2.630 -36.699 1.00 84.62 200 GLU A N 1
ATOM 1621 C CA . GLU A 1 200 ? 28.149 1.261 -37.148 1.00 84.62 200 GLU A CA 1
ATOM 1622 C C . GLU A 1 200 ? 27.993 1.128 -38.670 1.00 84.62 200 GLU A C 1
ATOM 1624 O O . GLU A 1 200 ? 28.864 0.557 -39.325 1.00 84.62 200 GLU A O 1
ATOM 1629 N N . PHE A 1 201 ? 26.972 1.768 -39.249 1.00 77.19 201 PHE A N 1
ATOM 1630 C CA . PHE A 1 201 ? 26.787 1.859 -40.701 1.00 77.19 201 PHE A CA 1
ATOM 1631 C C . PHE A 1 201 ? 27.944 2.581 -41.405 1.00 77.19 201 PHE A C 1
ATOM 1633 O O . PHE A 1 201 ? 28.446 2.081 -42.411 1.00 77.19 201 PHE A O 1
ATOM 1640 N N . GLU A 1 202 ? 28.420 3.707 -40.862 1.00 75.69 202 GLU A N 1
ATOM 1641 C CA . GLU A 1 202 ? 29.568 4.437 -41.425 1.00 75.69 202 GLU A CA 1
ATOM 1642 C C . GLU A 1 202 ? 30.857 3.597 -41.390 1.00 75.69 202 GLU A C 1
ATOM 1644 O O . GLU A 1 202 ? 31.669 3.651 -42.315 1.00 75.69 202 GLU A O 1
ATOM 1649 N N . LYS A 1 203 ? 31.049 2.769 -40.353 1.00 73.50 203 LYS A N 1
ATOM 1650 C CA . LYS A 1 203 ? 32.197 1.848 -40.266 1.00 73.50 203 LYS A CA 1
ATOM 1651 C C . LYS A 1 203 ? 32.108 0.705 -41.274 1.00 73.50 203 LYS A C 1
ATOM 1653 O O . LYS A 1 203 ? 33.141 0.286 -41.792 1.00 73.50 203 LYS A O 1
ATOM 1658 N N . GLU A 1 204 ? 30.909 0.199 -41.549 1.00 67.25 204 GLU A N 1
ATOM 1659 C CA . GLU A 1 204 ? 30.684 -0.829 -42.571 1.00 67.25 204 GLU A CA 1
ATOM 1660 C C . GLU A 1 204 ? 30.846 -0.286 -44.003 1.00 67.25 204 GLU A C 1
ATOM 1662 O O . GLU A 1 204 ? 31.339 -1.005 -44.873 1.00 67.25 204 GLU A O 1
ATOM 1667 N N . GLU A 1 205 ? 30.483 0.975 -44.268 1.00 62.62 205 GLU A N 1
ATOM 1668 C CA . GLU A 1 205 ? 30.789 1.658 -45.538 1.00 62.62 205 GLU A CA 1
ATOM 1669 C C . GLU A 1 205 ? 32.296 1.858 -45.734 1.00 62.62 205 GLU A C 1
ATOM 1671 O O . GLU A 1 205 ? 32.835 1.432 -46.753 1.00 62.62 205 GLU A O 1
ATOM 1676 N N . LEU A 1 206 ? 33.008 2.359 -44.718 1.00 58.62 206 LEU A N 1
ATOM 1677 C CA . LEU A 1 206 ? 34.472 2.490 -44.749 1.00 58.62 206 LEU A CA 1
ATOM 1678 C C . LEU A 1 206 ? 35.202 1.150 -44.942 1.00 58.62 206 LEU A C 1
ATOM 1680 O O . LEU A 1 206 ? 36.288 1.121 -45.522 1.00 58.62 206 LEU A O 1
ATOM 1684 N N . HIS A 1 207 ? 34.627 0.038 -44.471 1.00 58.28 207 HIS A N 1
ATOM 1685 C CA . HIS A 1 207 ? 35.174 -1.298 -44.712 1.00 58.28 207 HIS A CA 1
ATOM 1686 C C . HIS A 1 207 ? 34.912 -1.817 -46.133 1.00 58.28 207 HIS A C 1
ATOM 1688 O O . HIS A 1 207 ? 35.745 -2.562 -46.645 1.00 58.28 207 HIS A O 1
ATOM 1694 N N . ARG A 1 208 ? 33.810 -1.415 -46.782 1.00 54.25 208 ARG A N 1
ATOM 1695 C CA . ARG A 1 208 ? 33.534 -1.737 -48.196 1.00 54.25 208 ARG A CA 1
ATOM 1696 C C . ARG A 1 208 ? 34.388 -0.917 -49.162 1.00 54.25 208 ARG A C 1
ATOM 1698 O O . ARG A 1 208 ? 34.880 -1.472 -50.139 1.00 54.25 208 ARG A O 1
ATOM 1705 N N . ASP A 1 209 ? 34.639 0.352 -48.855 1.00 51.22 209 ASP A N 1
ATOM 1706 C CA . ASP A 1 209 ? 35.438 1.241 -49.712 1.00 51.22 209 ASP A CA 1
ATOM 1707 C C . ASP A 1 209 ? 36.949 0.926 -49.683 1.00 51.22 209 ASP A C 1
ATOM 1709 O O . ASP A 1 209 ? 37.709 1.390 -50.532 1.00 51.22 209 ASP A O 1
ATOM 1713 N N . GLY A 1 210 ? 37.405 0.110 -48.724 1.00 51.06 210 GLY A N 1
ATOM 1714 C CA . GLY A 1 210 ? 38.792 -0.353 -48.627 1.00 51.06 210 GLY A CA 1
ATOM 1715 C C . GLY A 1 210 ? 39.155 -1.536 -49.536 1.00 51.06 210 GLY A C 1
ATOM 1716 O O . GLY A 1 210 ? 40.345 -1.796 -49.720 1.00 51.06 210 GLY A O 1
ATOM 1717 N N . GLU A 1 211 ? 38.174 -2.248 -50.103 1.00 48.59 211 GLU A N 1
ATOM 1718 C CA . GLU A 1 211 ? 38.409 -3.439 -50.939 1.00 48.59 211 GLU A CA 1
ATOM 1719 C C . GLU A 1 211 ? 38.183 -3.216 -52.444 1.00 48.59 211 GLU A C 1
ATOM 1721 O O . GLU A 1 211 ? 38.638 -4.043 -53.232 1.00 48.59 211 GLU A O 1
ATOM 1726 N N . ASP A 1 212 ? 37.586 -2.097 -52.874 1.00 41.88 212 ASP A N 1
ATOM 1727 C CA . ASP A 1 212 ? 37.279 -1.864 -54.295 1.00 41.88 212 ASP A CA 1
ATOM 1728 C C . ASP A 1 212 ? 37.717 -0.472 -54.789 1.00 41.88 212 ASP A C 1
ATOM 1730 O O . ASP A 1 212 ? 36.932 0.382 -55.199 1.00 41.88 212 ASP A O 1
ATOM 1734 N N . ALA A 1 213 ? 39.029 -0.225 -54.769 1.00 43.72 213 ALA A N 1
ATOM 1735 C CA . ALA A 1 213 ? 39.628 0.913 -55.466 1.00 43.72 213 ALA A CA 1
ATOM 1736 C C . ALA A 1 213 ? 39.772 0.598 -56.970 1.00 43.72 213 ALA A C 1
ATOM 1738 O O . ALA A 1 213 ? 40.867 0.324 -57.468 1.00 43.72 213 ALA A O 1
ATOM 1739 N N . GLY A 1 214 ? 38.649 0.641 -57.692 1.00 37.72 214 GLY A N 1
ATOM 1740 C CA . GLY A 1 214 ? 38.556 0.335 -59.120 1.00 37.72 214 GLY A CA 1
ATOM 1741 C C . GLY A 1 214 ? 37.509 1.164 -59.873 1.00 37.72 214 GLY A C 1
ATOM 1742 O O . GLY A 1 214 ? 36.519 0.627 -60.347 1.00 37.72 214 GLY A O 1
ATOM 1743 N N . THR A 1 215 ? 37.796 2.455 -60.090 1.00 37.22 215 THR A N 1
ATOM 1744 C CA . THR A 1 215 ? 37.236 3.334 -61.151 1.00 37.22 215 THR A CA 1
ATOM 1745 C C . THR A 1 215 ? 35.710 3.570 -61.213 1.00 37.22 215 THR A C 1
ATOM 1747 O O . THR A 1 215 ? 34.995 2.837 -61.884 1.00 37.22 215 THR A O 1
ATOM 1750 N N . ASN A 1 216 ? 35.245 4.726 -60.711 1.00 33.69 216 ASN A N 1
ATOM 1751 C CA . ASN A 1 216 ? 34.866 5.920 -61.507 1.00 33.69 216 ASN A CA 1
ATOM 1752 C C . ASN A 1 216 ? 33.680 6.725 -60.932 1.00 33.69 216 ASN A C 1
ATOM 1754 O O . ASN A 1 216 ? 32.578 6.218 -60.764 1.00 33.69 216 ASN A O 1
ATOM 1758 N N . THR A 1 217 ? 33.939 8.034 -60.826 1.00 34.69 217 THR A N 1
ATOM 1759 C CA . THR A 1 217 ? 33.013 9.176 -60.916 1.00 34.69 217 THR A CA 1
ATOM 1760 C C . THR A 1 217 ? 32.022 9.384 -59.770 1.00 34.69 217 THR A C 1
ATOM 1762 O O . THR A 1 217 ? 30.878 8.947 -59.791 1.00 34.69 217 T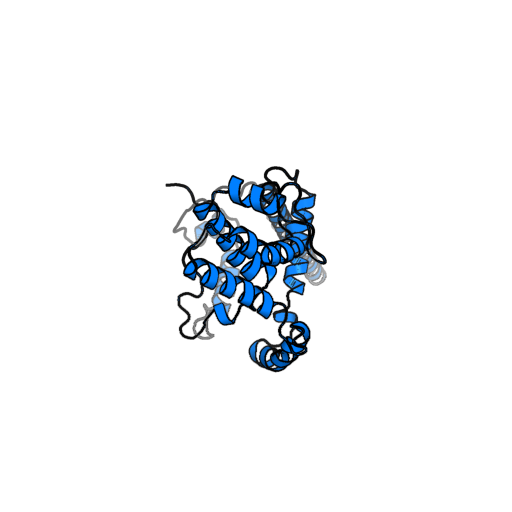HR A O 1
ATOM 1765 N N . GLU A 1 218 ? 32.485 10.189 -58.815 1.00 41.34 218 GLU A N 1
ATOM 1766 C CA . GLU A 1 218 ? 31.708 10.872 -57.785 1.00 41.34 218 GLU A CA 1
ATOM 1767 C C . GLU A 1 218 ? 30.596 11.751 -58.394 1.00 41.34 218 GLU A C 1
ATOM 1769 O O . GLU A 1 218 ? 30.866 12.783 -59.012 1.00 41.34 218 GLU A O 1
ATOM 1774 N N . GLU A 1 219 ? 29.334 11.399 -58.146 1.00 37.22 219 GLU A N 1
ATOM 1775 C CA . GLU A 1 219 ? 28.258 12.386 -58.047 1.00 37.22 219 GLU A CA 1
ATOM 1776 C C . GLU A 1 219 ? 28.016 12.665 -56.559 1.00 37.22 219 GLU A C 1
ATOM 1778 O O . GLU A 1 219 ? 27.358 11.903 -55.854 1.00 37.22 219 GLU A O 1
ATOM 1783 N N . ASN A 1 220 ? 28.583 13.769 -56.066 1.00 38.72 220 ASN A N 1
ATOM 1784 C CA . ASN A 1 220 ? 28.343 14.275 -54.715 1.00 38.72 220 ASN A CA 1
ATOM 1785 C C . ASN A 1 220 ? 26.857 14.646 -54.537 1.00 38.72 220 ASN A C 1
ATOM 1787 O O . ASN A 1 220 ? 26.446 15.764 -54.858 1.00 38.72 220 ASN A O 1
ATOM 1791 N N . MET A 1 221 ? 26.043 13.734 -53.996 1.00 32.41 221 MET A N 1
ATOM 1792 C CA . MET A 1 221 ? 24.705 14.062 -53.497 1.00 32.41 221 MET A CA 1
ATOM 1793 C C . MET A 1 221 ? 24.799 14.621 -52.075 1.00 32.41 221 MET A C 1
ATOM 1795 O O . MET A 1 221 ? 24.921 13.896 -51.093 1.00 32.41 221 MET A O 1
ATOM 1799 N N . VAL A 1 222 ? 24.716 15.947 -51.969 1.00 32.97 222 VAL A N 1
ATOM 1800 C CA . VAL A 1 222 ? 24.541 16.653 -50.694 1.00 32.97 222 VAL A CA 1
ATOM 1801 C C . VAL A 1 222 ? 23.135 16.359 -50.160 1.00 32.97 222 VAL A C 1
ATOM 1803 O O . VAL A 1 222 ? 22.143 16.786 -50.751 1.00 32.97 222 VAL A O 1
ATOM 1806 N N . PHE A 1 223 ? 23.035 15.647 -49.036 1.00 37.56 223 PHE A N 1
ATOM 1807 C CA . PHE A 1 223 ? 21.766 15.436 -48.338 1.00 37.56 223 PHE A CA 1
ATOM 1808 C C . PHE A 1 223 ? 21.480 16.596 -47.382 1.00 37.56 223 PHE A C 1
ATOM 1810 O O . PHE A 1 223 ? 22.149 16.764 -46.364 1.00 37.56 223 PHE A O 1
ATOM 1817 N N . ASP A 1 224 ? 20.452 17.386 -47.691 1.00 38.06 224 ASP A N 1
ATOM 1818 C CA . ASP A 1 224 ? 19.969 18.449 -46.810 1.00 38.06 224 ASP A CA 1
ATOM 1819 C C . ASP A 1 224 ? 18.859 17.890 -45.899 1.00 38.06 224 ASP A C 1
ATOM 1821 O O . ASP A 1 224 ? 17.729 17.627 -46.325 1.00 38.06 224 ASP A O 1
ATOM 1825 N N . VAL A 1 225 ? 19.188 17.639 -44.629 1.00 37.91 225 VAL A N 1
ATOM 1826 C CA . VAL A 1 225 ? 18.251 17.073 -43.646 1.00 37.91 225 VAL A CA 1
ATOM 1827 C C . VAL A 1 225 ? 17.248 18.146 -43.211 1.00 37.91 225 VAL A C 1
ATOM 1829 O O . VAL A 1 225 ? 17.598 19.158 -42.599 1.00 37.91 225 VAL A O 1
ATOM 1832 N N . ALA A 1 226 ? 15.963 17.914 -43.493 1.00 36.41 226 ALA A N 1
ATOM 1833 C CA . ALA A 1 226 ? 14.887 18.857 -43.206 1.00 36.41 226 ALA A CA 1
ATOM 1834 C C . ALA A 1 226 ? 14.763 19.188 -41.701 1.00 36.41 226 ALA A C 1
ATOM 1836 O O . ALA A 1 226 ? 14.260 18.408 -40.889 1.00 36.41 226 ALA A O 1
ATOM 1837 N N . LYS A 1 227 ? 15.144 20.416 -41.326 1.00 44.12 227 LYS A N 1
ATOM 1838 C CA . LYS A 1 227 ? 14.912 20.999 -39.995 1.00 44.12 227 LYS A CA 1
ATOM 1839 C C . LYS A 1 227 ? 13.431 21.358 -39.803 1.00 44.12 227 LYS A C 1
ATOM 1841 O O . LYS A 1 227 ? 13.065 22.515 -39.995 1.00 44.12 227 LYS A O 1
ATOM 1846 N N . LYS A 1 228 ? 12.593 20.379 -39.421 1.00 43.28 228 LYS A N 1
ATOM 1847 C CA . LYS A 1 228 ? 11.362 20.480 -38.583 1.00 43.28 228 LYS A CA 1
ATOM 1848 C C . LYS A 1 228 ? 10.414 19.304 -38.868 1.00 43.28 228 LYS A C 1
ATOM 1850 O O . LYS A 1 228 ? 9.734 19.303 -39.886 1.00 43.28 228 LYS A O 1
ATOM 1855 N N . SER A 1 229 ? 10.260 18.379 -37.918 1.00 40.75 229 SER A N 1
ATOM 1856 C CA . SER A 1 229 ? 9.259 17.293 -37.976 1.00 40.75 229 SER A CA 1
ATOM 1857 C C . SER A 1 229 ? 8.027 17.519 -37.083 1.00 40.75 229 SER A C 1
ATOM 1859 O O . SER A 1 229 ? 7.318 16.575 -36.758 1.00 40.75 229 SER A O 1
ATOM 1861 N N . ASN A 1 230 ? 7.712 18.762 -36.701 1.00 36.78 230 ASN A N 1
ATOM 1862 C CA . ASN A 1 230 ? 6.563 19.061 -35.826 1.00 36.78 230 ASN A CA 1
ATOM 1863 C C . ASN A 1 230 ? 5.324 19.585 -36.566 1.00 36.78 230 ASN A C 1
ATOM 1865 O O . ASN A 1 230 ? 4.634 20.487 -36.097 1.00 36.78 230 ASN A O 1
ATOM 1869 N N . GLN A 1 231 ? 5.000 18.988 -37.708 1.00 45.47 231 GLN A N 1
ATOM 1870 C CA . GLN A 1 231 ? 3.645 19.051 -38.246 1.00 45.47 231 GLN A CA 1
ATOM 1871 C C . GLN A 1 231 ? 3.331 17.707 -38.885 1.00 45.47 231 GLN A C 1
ATOM 1873 O O . GLN A 1 231 ? 3.800 17.398 -39.976 1.00 45.47 231 GLN A O 1
ATOM 1878 N N . VAL A 1 232 ? 2.521 16.902 -38.197 1.00 42.94 232 VAL A N 1
ATOM 1879 C CA . VAL A 1 232 ? 1.844 15.754 -38.799 1.00 42.94 232 VAL A CA 1
ATOM 1880 C C . VAL A 1 232 ? 0.906 16.309 -39.874 1.00 42.94 232 VAL A C 1
ATOM 1882 O O . VAL A 1 232 ? -0.258 16.617 -39.618 1.00 42.94 232 VAL A O 1
ATOM 1885 N N . ARG A 1 233 ? 1.427 16.504 -41.087 1.00 38.50 233 ARG A N 1
ATOM 1886 C CA . ARG A 1 233 ? 0.613 16.745 -42.274 1.00 38.50 233 ARG A CA 1
ATOM 1887 C C . ARG A 1 233 ? -0.040 15.420 -42.640 1.00 38.50 233 ARG A C 1
ATOM 1889 O O . ARG A 1 233 ? 0.581 14.543 -43.232 1.00 38.50 233 ARG A O 1
ATOM 1896 N N . LYS A 1 234 ? -1.305 15.269 -42.250 1.00 45.88 234 LYS A N 1
ATOM 1897 C CA . LYS A 1 234 ? -2.186 14.225 -42.776 1.00 45.88 234 LYS A CA 1
ATOM 1898 C C . LYS A 1 234 ? -2.422 14.508 -44.260 1.00 45.88 234 LYS A C 1
ATOM 1900 O O . LYS A 1 234 ? -3.306 15.283 -44.604 1.00 45.88 234 LYS A O 1
ATOM 1905 N N . GLU A 1 235 ? -1.638 13.887 -45.131 1.00 48.09 235 GLU A N 1
ATOM 1906 C CA . GLU A 1 235 ? -1.868 13.912 -46.579 1.00 48.09 235 GLU A CA 1
ATOM 1907 C C . GLU A 1 235 ? -2.130 12.473 -47.060 1.00 48.09 235 GLU A C 1
ATOM 1909 O O . GLU A 1 235 ? -1.195 11.768 -47.442 1.00 48.09 235 GLU A O 1
ATOM 1914 N N . PRO A 1 236 ? -3.381 11.971 -46.997 1.00 47.12 236 PRO A N 1
ATOM 1915 C CA . PRO A 1 236 ? -3.681 10.628 -47.470 1.00 47.12 236 PRO A CA 1
ATOM 1916 C C . PRO A 1 236 ? -3.702 10.618 -49.007 1.00 47.12 236 PRO A C 1
ATOM 1918 O O . PRO A 1 236 ? -4.266 11.522 -49.622 1.00 47.12 236 PRO A O 1
ATOM 1921 N N . LYS A 1 237 ? -3.169 9.543 -49.610 1.00 55.38 237 LYS A N 1
ATOM 1922 C CA . LYS A 1 237 ? -3.197 9.218 -51.058 1.00 55.38 237 LYS A CA 1
ATOM 1923 C C . LYS A 1 237 ? -2.123 9.860 -51.957 1.00 55.38 237 LYS A C 1
ATOM 1925 O O . LYS A 1 237 ? -2.399 10.133 -53.124 1.00 55.38 237 LYS A O 1
ATOM 1930 N N . LYS A 1 238 ? -0.887 10.053 -51.485 1.00 63.53 238 LYS A N 1
ATOM 1931 C CA . LYS A 1 238 ? 0.231 10.319 -52.413 1.00 63.53 238 LYS A CA 1
ATOM 1932 C C . LYS A 1 238 ? 0.675 9.051 -53.133 1.00 63.53 238 LYS A C 1
ATOM 1934 O O . LYS A 1 238 ? 0.715 7.974 -52.543 1.00 63.53 238 LYS A O 1
ATOM 1939 N N . SER A 1 239 ? 1.026 9.201 -54.408 1.00 66.25 239 SER A N 1
ATOM 1940 C CA . SER A 1 239 ? 1.676 8.135 -55.172 1.00 66.25 239 SER A CA 1
ATOM 1941 C C . SER A 1 239 ? 3.081 7.864 -54.617 1.00 66.25 239 SER A C 1
ATOM 1943 O O . SER A 1 239 ? 3.757 8.788 -54.161 1.00 66.25 239 SER A O 1
ATOM 1945 N N . LEU A 1 240 ? 3.543 6.610 -54.673 1.00 67.50 240 LEU A N 1
ATOM 1946 C CA . LEU A 1 240 ? 4.895 6.229 -54.227 1.00 67.50 240 LEU A CA 1
ATOM 1947 C C . LEU A 1 240 ? 5.992 7.054 -54.925 1.00 67.50 240 LEU A C 1
ATOM 1949 O O . LEU A 1 240 ? 6.962 7.449 -54.285 1.00 67.50 240 LEU A O 1
ATOM 1953 N N . ALA A 1 241 ? 5.793 7.398 -56.201 1.00 68.38 241 ALA A N 1
ATOM 1954 C CA . ALA A 1 241 ? 6.696 8.260 -56.962 1.00 68.38 241 ALA A CA 1
ATOM 1955 C C . ALA A 1 241 ? 6.835 9.667 -56.354 1.00 68.38 241 ALA A C 1
ATOM 1957 O O . ALA A 1 241 ? 7.934 10.210 -56.283 1.00 68.38 241 ALA A O 1
ATOM 1958 N N . GLN A 1 242 ? 5.741 10.250 -55.857 1.00 65.75 242 GLN A N 1
ATOM 1959 C CA . GLN A 1 242 ? 5.795 11.555 -55.194 1.00 65.75 242 GLN A CA 1
ATOM 1960 C C . GLN A 1 242 ? 6.518 11.503 -53.853 1.00 65.75 242 GLN A C 1
ATOM 1962 O O . GLN A 1 242 ? 7.158 12.486 -53.504 1.00 65.75 242 GLN A O 1
ATOM 1967 N N . ILE A 1 243 ? 6.443 10.383 -53.128 1.00 67.00 243 ILE A N 1
ATOM 1968 C CA . ILE A 1 243 ? 7.156 10.202 -51.855 1.00 67.00 243 ILE A CA 1
ATOM 1969 C C . ILE A 1 243 ? 8.666 10.129 -52.102 1.00 67.00 243 ILE A C 1
ATOM 1971 O O . ILE A 1 243 ? 9.426 10.796 -51.404 1.00 67.00 243 ILE A O 1
ATOM 1975 N N . LEU A 1 244 ? 9.088 9.384 -53.130 1.00 67.19 244 LEU A N 1
ATOM 1976 C CA . LEU A 1 244 ? 10.494 9.273 -53.536 1.00 67.19 244 LEU A CA 1
ATOM 1977 C C . LEU A 1 244 ? 11.101 10.647 -53.852 1.00 67.19 244 LEU A C 1
ATOM 1979 O O . LEU A 1 244 ? 12.190 10.963 -53.376 1.00 67.19 244 LEU A O 1
ATOM 1983 N N . ILE A 1 245 ? 10.366 11.474 -54.604 1.00 67.44 245 ILE A N 1
ATOM 1984 C CA . ILE A 1 245 ? 10.813 12.809 -55.018 1.00 67.44 245 ILE A CA 1
ATOM 1985 C C . ILE A 1 245 ? 10.754 13.805 -53.853 1.00 67.44 245 ILE A C 1
ATOM 1987 O O . ILE A 1 245 ? 11.700 14.557 -53.645 1.00 67.44 245 ILE A O 1
ATOM 1991 N N . SER A 1 246 ? 9.666 13.828 -53.073 1.00 65.88 246 SER A N 1
ATOM 1992 C CA . SER A 1 246 ? 9.494 14.837 -52.019 1.00 65.88 246 SER A CA 1
ATOM 1993 C C . SER A 1 246 ? 10.392 14.618 -50.806 1.00 65.88 246 SER A C 1
ATOM 1995 O O . SER A 1 246 ? 10.638 15.566 -50.065 1.00 65.88 246 SER A O 1
ATOM 1997 N N . HIS A 1 247 ? 10.840 13.383 -50.581 1.00 63.50 247 HIS A N 1
ATOM 1998 C CA . HIS A 1 247 ? 11.691 13.019 -49.449 1.00 63.50 247 HIS A CA 1
ATOM 1999 C C . HIS A 1 247 ? 13.122 12.649 -49.852 1.00 63.50 247 HIS A C 1
ATOM 2001 O O . HIS A 1 247 ? 13.873 12.219 -48.986 1.00 63.50 247 HIS A O 1
ATOM 2007 N N . VAL A 1 248 ? 13.496 12.824 -51.129 1.00 62.56 248 VAL A N 1
ATOM 2008 C CA . VAL A 1 248 ? 14.847 12.534 -51.655 1.00 62.56 248 VAL A CA 1
ATOM 2009 C C . VAL A 1 248 ? 15.324 11.142 -51.211 1.00 62.56 248 VAL A C 1
ATOM 2011 O O . VAL A 1 248 ? 16.417 10.965 -50.686 1.00 62.56 248 VAL A O 1
ATOM 2014 N N . ALA A 1 249 ? 14.455 10.140 -51.365 1.00 63.69 249 ALA A N 1
ATOM 2015 C CA . ALA A 1 249 ? 14.661 8.803 -50.805 1.00 63.69 249 ALA A CA 1
ATOM 2016 C C . ALA A 1 249 ? 14.678 7.727 -51.905 1.00 63.69 249 ALA A C 1
ATOM 2018 O O . ALA A 1 249 ? 13.787 6.881 -51.932 1.00 63.69 249 ALA A O 1
ATOM 2019 N N . PRO A 1 250 ? 15.660 7.723 -52.827 1.00 68.38 250 PRO A N 1
ATOM 2020 C CA . PRO A 1 250 ? 15.641 6.879 -54.029 1.00 68.38 250 PRO A CA 1
ATOM 2021 C C 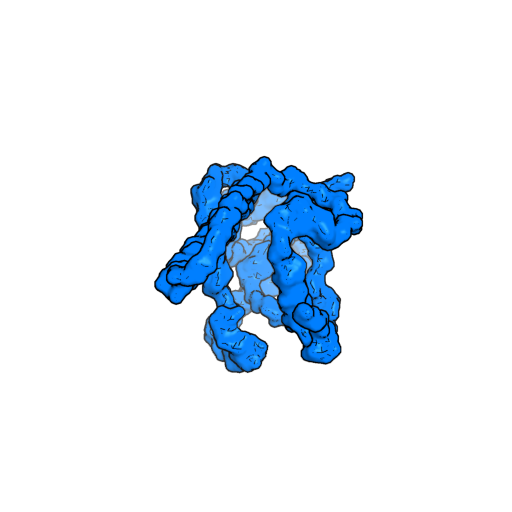. PRO A 1 250 ? 15.563 5.370 -53.726 1.00 68.38 250 PRO A C 1
ATOM 2023 O O . PRO A 1 250 ? 14.935 4.624 -54.474 1.00 68.38 250 PRO A O 1
ATOM 2026 N N . GLY A 1 251 ? 16.118 4.923 -52.593 1.00 69.50 251 GLY A N 1
ATOM 2027 C CA . GLY A 1 251 ? 16.099 3.521 -52.160 1.00 69.50 251 GLY A CA 1
ATOM 2028 C C . GLY A 1 251 ? 14.837 3.072 -51.409 1.00 69.50 251 GLY A C 1
ATOM 2029 O O . GLY A 1 251 ? 14.724 1.891 -51.073 1.00 69.50 251 GLY A O 1
ATOM 2030 N N . PHE A 1 252 ? 13.884 3.969 -51.127 1.00 77.81 252 PHE A N 1
ATOM 2031 C CA . PHE A 1 252 ? 12.719 3.662 -50.283 1.00 77.81 252 PHE A CA 1
ATOM 2032 C C . PHE A 1 252 ? 11.853 2.536 -50.861 1.00 77.81 252 PHE A C 1
ATOM 2034 O O . PHE A 1 252 ? 11.398 1.663 -50.126 1.00 77.81 252 PHE A O 1
ATOM 2041 N N . LEU A 1 253 ? 11.663 2.514 -52.183 1.00 76.69 253 LEU A N 1
ATOM 2042 C CA . LEU A 1 253 ? 10.840 1.496 -52.837 1.00 76.69 253 LEU A CA 1
ATOM 2043 C C . LEU A 1 253 ? 11.469 0.098 -52.736 1.00 76.69 253 LEU A C 1
ATOM 2045 O O . LEU A 1 253 ? 10.760 -0.871 -52.468 1.00 76.69 253 LEU A O 1
ATOM 2049 N N . ALA A 1 254 ? 12.791 0.003 -52.907 1.00 73.12 254 ALA A N 1
ATOM 2050 C CA . ALA A 1 254 ? 13.524 -1.258 -52.815 1.00 73.12 254 ALA A CA 1
ATOM 2051 C C . ALA A 1 254 ? 13.436 -1.850 -51.399 1.00 73.12 254 ALA A C 1
ATOM 2053 O O . ALA A 1 254 ? 13.098 -3.021 -51.230 1.00 73.12 254 ALA A O 1
ATOM 2054 N N . HIS A 1 255 ? 13.633 -1.018 -50.374 1.00 75.00 255 HIS A N 1
ATOM 2055 C CA . HIS A 1 255 ? 13.552 -1.448 -48.978 1.00 75.00 255 HIS A CA 1
ATOM 2056 C C . HIS A 1 255 ? 12.121 -1.775 -48.544 1.00 75.00 255 HIS A C 1
ATOM 2058 O O . HIS A 1 255 ? 11.906 -2.757 -47.838 1.00 75.00 255 HIS A O 1
ATOM 2064 N N . LEU A 1 256 ? 11.124 -1.012 -49.005 1.00 78.62 256 LEU A N 1
ATOM 2065 C CA . LEU A 1 256 ? 9.719 -1.311 -48.732 1.00 78.62 256 LEU A CA 1
ATOM 2066 C C . LEU A 1 256 ? 9.303 -2.651 -49.354 1.00 78.62 256 LEU A C 1
ATOM 2068 O O . LEU A 1 256 ? 8.579 -3.422 -48.731 1.00 78.62 256 LEU A O 1
ATOM 2072 N N . LYS A 1 257 ? 9.789 -2.955 -50.561 1.00 77.19 257 LYS A N 1
ATOM 2073 C CA . LYS A 1 257 ? 9.563 -4.241 -51.231 1.00 77.19 257 LYS A CA 1
ATOM 2074 C C . LYS A 1 257 ? 10.230 -5.394 -50.475 1.00 77.19 257 LYS A C 1
ATOM 2076 O O . LYS A 1 257 ? 9.574 -6.406 -50.242 1.00 77.19 257 LYS A O 1
ATOM 2081 N N . LEU A 1 258 ? 11.480 -5.225 -50.034 1.00 78.75 258 LEU A N 1
ATOM 2082 C CA . LEU A 1 258 ? 12.179 -6.203 -49.191 1.00 78.75 258 LEU A CA 1
ATOM 2083 C C . LEU A 1 258 ? 11.394 -6.473 -47.899 1.00 78.75 258 LEU A C 1
ATOM 2085 O O . LEU A 1 258 ? 11.134 -7.625 -47.560 1.00 78.75 258 LEU A O 1
ATOM 2089 N N . PHE A 1 259 ? 10.955 -5.406 -47.229 1.00 75.56 259 PHE A N 1
ATOM 2090 C CA . PHE A 1 259 ? 10.170 -5.477 -46.004 1.00 75.56 259 PHE A CA 1
ATOM 2091 C C . PHE A 1 259 ? 8.817 -6.157 -46.217 1.00 75.56 259 PHE A C 1
ATOM 2093 O O . PHE A 1 259 ? 8.423 -6.984 -45.416 1.00 75.56 259 PHE A O 1
ATOM 2100 N N . LEU A 1 260 ? 8.092 -5.875 -47.299 1.00 76.62 260 LEU A N 1
ATOM 2101 C CA . LEU A 1 260 ? 6.820 -6.557 -47.556 1.00 76.62 260 LEU A CA 1
ATOM 2102 C C . LEU A 1 260 ? 7.023 -8.035 -47.921 1.00 76.62 260 LEU A C 1
ATOM 2104 O O . LEU A 1 260 ? 6.230 -8.886 -47.521 1.00 76.62 260 LEU A O 1
ATOM 2108 N N . ASN A 1 261 ? 8.114 -8.361 -48.616 1.00 78.19 261 ASN A N 1
ATOM 2109 C CA . ASN A 1 261 ? 8.455 -9.733 -48.983 1.00 78.19 261 ASN A CA 1
ATOM 2110 C C . ASN A 1 261 ? 8.838 -10.616 -47.778 1.00 78.19 261 ASN A C 1
ATOM 2112 O O . ASN A 1 261 ? 8.777 -11.843 -47.909 1.00 78.19 261 ASN A O 1
ATOM 2116 N N . THR A 1 262 ? 9.180 -10.052 -46.610 1.00 77.06 262 THR A N 1
ATOM 2117 C CA . THR A 1 262 ? 9.373 -10.850 -45.382 1.00 77.06 262 THR A CA 1
ATOM 2118 C C . THR A 1 262 ? 8.052 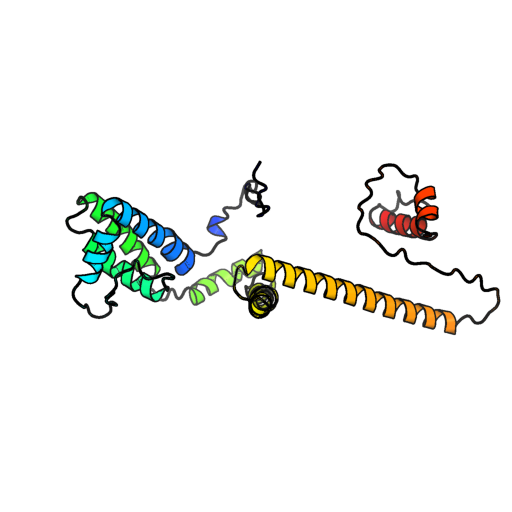-11.346 -44.791 1.00 77.06 262 THR A C 1
ATOM 2120 O O . THR A 1 262 ? 8.042 -12.387 -44.138 1.00 77.06 262 THR A O 1
ATOM 2123 N N . PHE A 1 263 ? 6.929 -10.676 -45.074 1.00 72.94 263 PHE A N 1
ATOM 2124 C CA . PHE A 1 263 ? 5.596 -11.079 -44.606 1.00 72.94 263 PHE A CA 1
ATOM 2125 C C . PHE A 1 263 ? 4.834 -11.973 -45.598 1.00 72.94 263 PHE A C 1
ATOM 2127 O O . PHE A 1 263 ? 3.777 -12.501 -45.255 1.00 72.94 263 PHE A O 1
ATOM 2134 N N . LEU A 1 264 ? 5.345 -12.157 -46.823 1.00 68.75 264 LEU A N 1
ATOM 2135 C CA . LEU A 1 264 ? 4.673 -12.907 -47.888 1.00 68.75 264 LEU A CA 1
ATOM 2136 C C . LEU A 1 264 ? 5.327 -14.274 -48.148 1.00 68.75 264 LEU A C 1
ATOM 2138 O O . LEU A 1 264 ? 6.553 -14.416 -48.215 1.00 68.75 264 LEU A O 1
ATOM 2142 N N . LEU A 1 265 ? 4.480 -15.293 -48.336 1.00 60.47 265 LEU A N 1
ATOM 2143 C CA . LEU A 1 265 ? 4.897 -16.657 -48.677 1.00 60.47 265 LEU A CA 1
ATOM 2144 C C . LEU A 1 265 ? 5.651 -16.686 -50.024 1.00 60.47 265 LEU A C 1
ATOM 2146 O O . LEU A 1 265 ? 5.345 -15.879 -50.904 1.00 60.47 265 LEU A O 1
ATOM 2150 N N . PRO A 1 266 ? 6.584 -17.637 -50.239 1.00 59.50 266 PRO A N 1
ATOM 2151 C CA . PRO A 1 266 ? 7.533 -17.610 -51.360 1.00 59.50 266 PRO A CA 1
ATOM 2152 C C . PRO A 1 266 ? 6.912 -17.462 -52.760 1.00 59.50 266 PRO A C 1
ATOM 2154 O O . PRO A 1 266 ? 7.534 -16.871 -53.633 1.00 59.50 266 PRO A O 1
ATOM 2157 N N . GLY A 1 267 ? 5.682 -17.946 -52.972 1.00 62.34 267 GLY A N 1
ATOM 2158 C CA . GLY A 1 267 ? 4.973 -17.850 -54.258 1.00 62.34 267 GLY A CA 1
ATOM 2159 C C . GLY A 1 267 ? 4.258 -16.520 -54.539 1.00 62.34 267 GLY A C 1
ATOM 2160 O O . GLY A 1 267 ? 3.729 -16.354 -55.630 1.00 62.34 267 GLY A O 1
ATOM 2161 N N . HIS A 1 268 ? 4.218 -15.591 -53.577 1.00 61.38 268 HIS A N 1
ATOM 2162 C CA . HIS A 1 268 ? 3.534 -14.290 -53.699 1.00 61.38 268 HIS A CA 1
ATOM 2163 C C . HIS A 1 268 ? 4.495 -13.096 -53.593 1.00 61.38 268 HIS A C 1
ATOM 2165 O O . HIS A 1 268 ? 4.053 -11.955 -53.459 1.00 61.38 268 HIS A O 1
ATOM 2171 N N . ARG A 1 269 ? 5.810 -13.341 -53.624 1.00 69.81 269 ARG A N 1
ATOM 2172 C CA . ARG A 1 269 ? 6.815 -12.274 -53.583 1.00 69.81 269 ARG A CA 1
ATOM 2173 C C . ARG A 1 269 ? 6.841 -11.526 -54.910 1.00 69.81 269 ARG A C 1
ATOM 2175 O O . ARG A 1 269 ? 6.749 -12.133 -55.975 1.00 69.81 269 ARG A O 1
ATOM 2182 N N . ALA A 1 270 ? 6.975 -10.206 -54.840 1.00 62.38 270 ALA A N 1
ATOM 2183 C CA . ALA A 1 270 ? 7.139 -9.392 -56.039 1.00 62.38 270 ALA A CA 1
ATOM 2184 C C . ALA A 1 270 ? 8.511 -9.695 -56.683 1.00 62.38 270 ALA A C 1
ATOM 2186 O O . ALA A 1 270 ? 9.501 -9.670 -55.946 1.00 62.38 270 ALA A O 1
ATOM 2187 N N . PRO A 1 271 ? 8.582 -9.972 -58.004 1.00 63.78 271 PRO A N 1
ATOM 2188 C CA . PRO A 1 271 ? 9.833 -10.293 -58.701 1.00 63.78 271 PRO A CA 1
ATOM 2189 C C . PRO A 1 271 ? 10.782 -9.101 -58.679 1.00 63.78 271 PRO A C 1
ATOM 2191 O O . PRO A 1 271 ? 10.291 -7.971 -58.672 1.00 63.78 271 PRO A O 1
ATOM 2194 N N . ASP A 1 272 ? 12.091 -9.361 -58.645 1.00 56.41 272 ASP A N 1
ATOM 2195 C CA . ASP A 1 272 ? 13.164 -8.360 -58.522 1.00 56.41 272 ASP A CA 1
ATOM 2196 C C . ASP A 1 272 ? 13.094 -7.246 -59.572 1.00 56.41 272 ASP A C 1
ATOM 2198 O O . ASP A 1 272 ? 12.947 -7.542 -60.779 1.00 56.41 272 ASP A O 1
#

InterPro domains:
  IPR041078 Plavaka transposase [PF18759] (8-46)